Protein 2O6X (pdb70)

Secondary structure (DSSP, 8-state):
-HHHHHHHHHHHT----HHHHHHHHHHHHHHHHHHHHHHHHHHTTSSSEEE---TTTTS-HHHHHHHH------GGGGS-SSEE-----S-EEGGGGT--PPP-B--SS--HHHHHHHHHHHHHHHHHHSS---B-HHHHHHH-GGGT--GGG---HHHHHHHHTTSPBPBTTTS---SS-------GGG--EEEEEEEEE-S--HHHHHHHHHHH--EEEEE---HHHHTEEEEEE--SS--TT---EEEEEEEEEEETTEEEEEEE-SB-TTSTBTTEEEEE-SSSSGGGTTTSEEEEEEEE--

GO terms:
  GO:0005576 extracellular region (C, IDA)
  GO:0004175 endopeptidase activity (F, IDA)
  GO:0004197 cysteine-type endopeptidase activity (F, IDA)
  GO:0006508 proteolysis (P, IDA)

Sequence (306 aa):
NDDLWHQWKRMMYNKEYNGADDQHRRNIWEKNVKHIQEHNLLRHDLGLVTYTLGLNQFTDMTFEEFKAKYLTTEMSRASDILSHGVPYEAVPDKIDWRESGYVTEVKDQGNCGSGWAFSTTGTMEGQYMKNERTSISFSEQQLVDCSRPWGNNGCGGGLMENAYQYLKQFGLETESSYPYTAVEGQCRYNKQLGVAKVTGFYTVHSGSEVELKNLVGAEGPAAVAVDVESDFMMYRSGIYQSQTCSPLRVNHAVLAVGYGTQGGTDYWIVKNSWGLSWGERGYIRMVRNRGNMCGIASLASLPMVARFP

Nearest PDB structures (foldseek):
  2o6x-assembly1_A-2  TM=1.003E+00  e=1.083E-69  Fasciola hepatica
  3qt4-assembly1_A  TM=9.311E-01  e=4.394E-37  Tenebrio molitor
  7pck-assembly1_C-2  TM=9.491E-01  e=4.928E-35  Homo sapiens
  7pck-assembly2_B  TM=9.370E-01  e=7.648E-36  Homo sapiens
  5z5o-assembly1_A  TM=9.083E-01  e=3.844E-35  Homo sapiens

Radius of gyration: 19.11 Å; Cα contacts (8 Å, |Δi|>4): 684; chains: 1; bounding box: 52×46×52 Å

CATH classification: 3.90.70.10

Solvent-accessible surface area: 13769 Å² total; per-residue (Å²): 92,92,116,83,1,78,87,10,32,148,134,43,123,54,150,51,90,79,79,63,39,105,122,58,37,82,38,0,49,156,9,5,126,70,6,102,82,14,44,121,132,64,120,141,64,120,39,63,20,19,3,7,57,1,31,11,1,5,24,50,50,140,48,2,96,88,93,19,11,50,111,13,28,184,97,88,32,150,148,23,161,22,85,89,30,149,148,39,63,112,152,32,26,31,98,154,56,49,46,26,26,112,11,40,73,0,28,105,5,4,0,2,6,0,17,2,0,1,4,0,0,1,0,3,24,17,59,63,45,199,70,96,29,36,0,0,0,1,0,0,1,13,9,0,109,111,82,59,6,70,0,34,37,6,11,51,3,30,34,0,0,61,5,0,86,128,56,0,0,2,24,33,108,42,1,70,56,74,19,102,63,38,157,49,127,55,63,125,154,73,12,35,0,58,3,86,20,6,53,2,3,25,75,24,32,15,94,42,0,50,31,0,0,7,48,35,0,0,0,0,0,0,0,1,3,29,37,28,0,0,7,0,65,37,12,9,2,34,20,186,103,26,31,56,146,86,0,8,4,2,4,5,0,0,0,2,3,72,100,87,73,44,39,32,0,10,0,15,4,5,0,8,66,39,0,3,50,174,0,14,0,41,1,6,12,81,148,73,17,18,2,0,0,0,18,9,0,0,0,0,58,15,35,148,28,123

Foldseek 3Di:
DVVVVVVLCVVLVNDDDPVPPVLLVVQLVVLVVVQVVVVVCVVVVNAFFGFADFNCSSDDQVRVCQFAWDQDDDPVPVDPPFAAFDDFDQWDFCVVVVQADAAAALPRFNQLQLVLLQGLQSNQCCVVPVDHFGWESLLCLAPQVVLPADRSRGDHSSSVLVVQQVAAIAGCVVPNDDSDHDHRPGDRVRGWKGFPGKYAQQPLDLVRVQVCCRPRFKKKFFFFDDDRQVGTAEGADADPPADLSRGIGIWIFGMWHDDPHWTWTWIAGRNALRHYPRRIHTYTGPDRSTRNGRRTIMHTNMDTSD

Structure (mmCIF, N/CA/C/O backbone):
data_2O6X
#
_entry.id   2O6X
#
_cell.length_a   57.271
_cell.length_b   105.961
_cell.length_c   49.180
_cell.angle_alpha   90.000
_cell.angle_beta   90.000
_cell.angle_gamma   90.000
#
_symmetry.space_group_name_H-M   'P 21 21 2'
#
loop_
_entity.id
_entity.type
_entity.pdbx_description
1 polymer 'Secreted cathepsin L 1'
2 water water
#
loop_
_atom_site.group_PDB
_atom_site.id
_atom_site.type_symbol
_atom_site.label_atom_id
_atom_site.label_alt_id
_atom_site.label_comp_id
_atom_site.label_asym_id
_atom_site.label_entity_id
_atom_site.label_seq_id
_atom_site.pdbx_PDB_ins_code
_atom_site.Cartn_x
_atom_site.Cartn_y
_atom_site.Cartn_z
_atom_site.occupancy
_atom_site.B_iso_or_equiv
_atom_site.auth_seq_id
_atom_site.auth_comp_id
_atom_site.auth_asym_id
_atom_site.auth_atom_id
_atom_site.pdbx_PDB_model_num
ATOM 1 N N . ASN A 1 1 ? 22.301 -7.191 1.147 1.00 36.75 8 ASN A N 1
ATOM 2 C CA . ASN A 1 1 ? 21.349 -6.744 2.225 1.00 35.66 8 ASN A CA 1
ATOM 3 C C . ASN A 1 1 ? 19.994 -7.465 2.212 1.00 35.49 8 ASN A C 1
ATOM 4 O O . ASN A 1 1 ? 19.140 -7.163 3.038 1.00 34.65 8 ASN A O 1
ATOM 9 N N . ASP A 1 2 ? 19.784 -8.411 1.285 1.00 35.47 9 ASP A N 1
ATOM 10 C CA . ASP A 1 2 ? 18.504 -9.125 1.184 1.00 35.10 9 ASP A CA 1
ATOM 11 C C . ASP A 1 2 ? 18.162 -9.815 2.468 1.00 34.10 9 ASP A C 1
ATOM 12 O O . ASP A 1 2 ? 17.039 -9.715 2.952 1.00 33.91 9 ASP A O 1
ATOM 17 N N . ASP A 1 3 ? 19.144 -10.532 3.002 1.00 33.08 10 ASP A N 1
ATOM 18 C CA . ASP A 1 3 ? 18.937 -11.288 4.212 1.00 30.91 10 ASP A CA 1
ATOM 19 C C . ASP A 1 3 ? 18.434 -10.365 5.332 1.00 29.25 10 ASP A C 1
ATOM 20 O O . ASP A 1 3 ? 17.435 -10.652 6.012 1.00 29.84 10 ASP A O 1
ATOM 25 N N . LEU A 1 4 ? 19.157 -9.284 5.466 1.00 26.59 11 LEU A N 1
ATOM 26 C CA . LEU A 1 4 ? 19.017 -8.336 6.539 1.00 23.48 11 LEU A CA 1
ATOM 27 C C . LEU A 1 4 ? 17.692 -7.600 6.388 1.00 21.46 11 LEU A C 1
ATOM 28 O O . LEU A 1 4 ? 17.064 -7.301 7.388 1.00 18.35 11 LEU A O 1
ATOM 33 N N . TRP A 1 5 ? 17.294 -7.259 5.152 1.00 18.12 12 TRP A N 1
ATOM 34 C CA . TRP A 1 5 ? 15.975 -6.623 4.985 1.00 18.78 12 TRP A CA 1
ATOM 35 C C . TRP A 1 5 ? 14.828 -7.480 5.529 1.00 18.33 12 TRP A C 1
ATOM 36 O O . TRP A 1 5 ? 13.963 -7.002 6.279 1.00 16.25 12 TRP A O 1
ATOM 47 N N . HIS A 1 6 ? 14.849 -8.783 5.157 1.00 20.04 13 HIS A N 1
ATOM 48 C CA . HIS A 1 6 ? 13.792 -9.674 5.631 1.00 21.16 13 HIS A CA 1
ATOM 49 C C . HIS A 1 6 ? 13.838 -9.825 7.146 1.00 19.29 13 HIS A C 1
ATOM 50 O O . HIS A 1 6 ? 12.804 -9.813 7.776 1.00 19.58 13 HIS A O 1
ATOM 57 N N . GLN A 1 7 ? 15.027 -9.889 7.712 1.00 18.36 14 GLN A N 1
ATOM 58 C CA . GLN A 1 7 ? 15.161 -9.994 9.184 1.00 17.68 14 GLN A CA 1
ATOM 59 C C . GLN A 1 7 ? 14.664 -8.739 9.894 1.00 15.64 14 GLN A C 1
ATOM 60 O O . GLN A 1 7 ? 14.007 -8.816 10.946 1.00 16.47 14 GLN A O 1
ATOM 66 N N . TRP A 1 8 ? 15.019 -7.588 9.345 1.00 13.93 15 TRP A N 1
ATOM 67 C CA . TRP A 1 8 ? 14.547 -6.323 9.883 1.00 12.65 15 TRP A CA 1
ATOM 68 C C . TRP A 1 8 ? 13.012 -6.246 9.845 1.00 12.00 15 TRP A C 1
ATOM 69 O O . TRP A 1 8 ? 12.365 -5.911 10.832 1.00 12.87 15 TRP A O 1
ATOM 80 N N . LYS A 1 9 ? 12.407 -6.655 8.714 1.00 13.77 16 LYS A N 1
ATOM 81 C CA . LYS A 1 9 ? 10.978 -6.643 8.645 1.00 15.47 16 LYS A CA 1
ATOM 82 C C . LYS A 1 9 ? 10.317 -7.585 9.693 1.00 15.50 16 LYS A C 1
ATOM 83 O O . LYS A 1 9 ? 9.349 -7.184 10.336 1.00 17.33 16 LYS A O 1
ATOM 89 N N . ARG A 1 10 ? 10.920 -8.743 9.918 1.00 17.40 17 ARG A N 1
ATOM 90 C CA . ARG A 1 10 ? 10.427 -9.708 10.944 1.00 20.26 17 ARG A CA 1
ATOM 91 C C . ARG A 1 10 ? 10.544 -9.093 12.329 1.00 19.16 17 ARG A C 1
ATOM 92 O O . ARG A 1 10 ? 9.624 -9.123 13.148 1.00 19.94 17 ARG A O 1
ATOM 100 N N . MET A 1 11 ? 11.679 -8.454 12.578 1.00 17.48 18 MET A N 1
ATOM 101 C CA A MET A 1 11 ? 11.956 -7.891 13.891 0.50 16.91 18 MET A CA 1
ATOM 102 C CA B MET A 1 11 ? 11.889 -7.861 13.895 0.50 18.40 18 MET A CA 1
ATOM 103 C C . MET A 1 11 ? 10.896 -6.833 14.258 1.00 16.56 18 MET A C 1
ATOM 104 O O . MET A 1 11 ? 10.525 -6.661 15.463 1.00 17.74 18 MET A O 1
ATOM 113 N N . TYR A 1 12 ? 10.432 -6.068 13.265 1.00 16.30 19 TYR A N 1
ATOM 114 C CA . TYR A 1 12 ? 9.569 -4.968 13.563 1.00 16.87 19 TYR A CA 1
ATOM 115 C C . TYR A 1 12 ? 8.148 -5.204 13.024 1.00 18.78 19 TYR A C 1
ATOM 116 O O . TYR A 1 12 ? 7.361 -4.314 13.020 1.00 19.80 19 TYR A O 1
ATOM 125 N N . ASN A 1 13 ? 7.871 -6.444 12.626 1.00 22.21 20 ASN A N 1
ATOM 126 C CA . ASN A 1 13 ? 6.567 -6.885 12.088 1.00 23.13 20 ASN A CA 1
ATOM 127 C C . ASN A 1 13 ? 6.052 -5.982 10.985 1.00 23.70 20 ASN A C 1
ATOM 128 O O . ASN A 1 13 ? 4.923 -5.480 11.023 1.00 24.34 20 ASN A O 1
ATOM 133 N N . LYS A 1 14 ? 6.917 -5.767 10.004 1.00 23.51 21 LYS A N 1
ATOM 134 C CA . LYS A 1 14 ? 6.620 -4.858 8.917 1.00 23.38 21 LYS A CA 1
ATOM 135 C C . LYS A 1 14 ? 6.151 -5.719 7.788 1.00 24.81 21 LYS A C 1
ATOM 136 O O . LYS A 1 14 ? 6.767 -6.760 7.486 1.00 25.88 21 LYS A O 1
ATOM 142 N N . GLU A 1 15 ? 5.041 -5.313 7.201 1.00 25.86 22 GLU A N 1
ATOM 143 C CA . GLU A 1 15 ? 4.467 -6.076 6.107 1.00 29.33 22 GLU A CA 1
ATOM 144 C C . GLU A 1 15 ? 4.043 -5.068 5.049 1.00 27.87 22 GLU A C 1
ATOM 145 O O . GLU A 1 15 ? 3.361 -4.119 5.360 1.00 28.47 22 GLU A O 1
ATOM 151 N N . TYR A 1 16 ? 4.464 -5.259 3.810 1.00 27.51 23 TYR A N 1
ATOM 152 C CA . TYR A 1 16 ? 4.073 -4.302 2.770 1.00 27.98 23 TYR A CA 1
ATOM 153 C C . TYR A 1 16 ? 3.457 -4.993 1.597 1.00 31.08 23 TYR A C 1
ATOM 154 O O . TYR A 1 16 ? 3.913 -6.072 1.213 1.00 30.79 23 TYR A O 1
ATOM 163 N N . ASN A 1 17 ? 2.532 -4.270 0.965 1.00 34.93 24 ASN A N 1
ATOM 164 C CA . ASN A 1 17 ? 1.968 -4.680 -0.315 1.00 37.99 24 ASN A CA 1
ATOM 165 C C . ASN A 1 17 ? 3.005 -4.570 -1.446 1.00 38.20 24 ASN A C 1
ATOM 166 O O . ASN A 1 17 ? 4.174 -4.113 -1.257 1.00 38.02 24 ASN A O 1
ATOM 171 N N . GLY A 1 18 ? 2.597 -5.019 -2.621 1.00 37.75 25 GLY A N 1
ATOM 172 C CA . GLY A 1 18 ? 3.509 -5.053 -3.767 1.00 37.04 25 GLY A CA 1
ATOM 173 C C . GLY A 1 18 ? 3.839 -3.651 -4.198 1.00 36.46 25 GLY A C 1
ATOM 174 O O . GLY A 1 18 ? 4.969 -3.375 -4.657 1.00 37.82 25 GLY A O 1
ATOM 175 N N . ALA A 1 19 ? 2.862 -2.755 -4.018 1.00 35.32 26 ALA A N 1
ATOM 176 C CA . ALA A 1 19 ? 3.018 -1.354 -4.426 1.00 33.37 26 ALA A CA 1
ATOM 177 C C . ALA A 1 19 ? 4.046 -0.611 -3.561 1.00 32.38 26 ALA A C 1
ATOM 178 O O . ALA A 1 19 ? 4.606 0.411 -4.000 1.00 31.39 26 ALA A O 1
ATOM 180 N N . ASP A 1 20 ? 4.268 -1.104 -2.338 1.00 29.95 27 ASP A N 1
ATOM 181 C CA . ASP A 1 20 ? 5.112 -0.415 -1.374 1.00 28.59 27 ASP A CA 1
ATOM 182 C C . ASP A 1 20 ? 6.473 -1.068 -1.087 1.00 25.72 27 ASP A C 1
ATOM 183 O O . ASP A 1 20 ? 7.355 -0.321 -0.728 1.00 22.60 27 ASP A O 1
ATOM 188 N N . ASP A 1 21 ? 6.649 -2.397 -1.239 1.00 24.25 28 ASP A N 1
ATOM 189 C CA . ASP A 1 21 ? 7.819 -3.087 -0.662 1.00 23.75 28 ASP A CA 1
ATOM 190 C C . ASP A 1 21 ? 9.098 -2.550 -1.269 1.00 21.81 28 ASP A C 1
ATOM 191 O O . ASP A 1 21 ? 10.055 -2.249 -0.551 1.00 20.49 28 ASP A O 1
ATOM 196 N N . GLN A 1 22 ? 9.132 -2.401 -2.587 1.00 20.55 29 GLN A N 1
ATOM 197 C CA . GLN A 1 22 ? 10.342 -1.865 -3.170 1.00 19.34 29 GLN A CA 1
ATOM 198 C C . GLN A 1 22 ? 10.700 -0.435 -2.778 1.00 17.90 29 GLN A C 1
ATOM 199 O O . GLN A 1 22 ? 11.878 -0.112 -2.569 1.00 16.32 29 GLN A O 1
ATOM 205 N N . HIS A 1 23 ? 9.701 0.429 -2.637 1.00 15.82 30 HIS A N 1
ATOM 206 C CA . HIS A 1 23 ? 10.008 1.786 -2.219 1.00 15.84 30 HIS A CA 1
ATOM 207 C C . HIS A 1 23 ? 10.489 1.859 -0.784 1.00 13.96 30 HIS A C 1
ATOM 208 O O . HIS A 1 23 ? 11.329 2.648 -0.449 1.00 15.14 30 HIS A O 1
ATOM 215 N N . ARG A 1 24 ? 9.906 1.010 0.060 1.00 13.62 31 ARG A N 1
ATOM 216 C CA . ARG A 1 24 ? 10.354 0.946 1.424 1.00 12.10 31 ARG A CA 1
ATOM 217 C C . ARG A 1 24 ? 11.740 0.355 1.516 1.00 11.95 31 ARG A C 1
ATOM 218 O O . ARG A 1 24 ? 12.574 0.862 2.279 1.00 12.47 31 ARG A O 1
ATOM 226 N N . ARG A 1 25 ? 12.022 -0.671 0.697 1.00 12.45 32 ARG A N 1
ATOM 227 C CA . ARG A 1 25 ? 13.380 -1.201 0.691 1.00 12.67 32 ARG A CA 1
ATOM 228 C C . ARG A 1 25 ? 14.362 -0.120 0.282 1.00 12.80 32 ARG A C 1
ATOM 229 O O . ARG A 1 25 ? 15.452 -0.040 0.800 1.00 12.89 32 ARG A O 1
ATOM 237 N N . ASN A 1 26 ? 13.977 0.688 -0.714 1.00 12.77 33 ASN A N 1
ATOM 238 C CA . ASN A 1 26 ? 14.905 1.719 -1.148 1.00 13.23 33 ASN A CA 1
ATOM 239 C C . ASN A 1 26 ? 15.214 2.748 -0.087 1.00 12.70 33 ASN A C 1
ATOM 240 O O . ASN A 1 26 ? 16.331 3.176 0.030 1.00 13.66 33 ASN A O 1
ATOM 245 N N . ILE A 1 27 ? 14.198 3.185 0.643 1.00 12.26 34 ILE A N 1
ATOM 246 C CA . ILE A 1 27 ? 14.402 4.088 1.771 1.00 12.43 34 ILE A CA 1
ATOM 247 C C . ILE A 1 27 ? 15.290 3.455 2.841 1.00 11.53 34 ILE A C 1
ATOM 248 O O . ILE A 1 27 ? 16.211 4.073 3.320 1.00 13.09 34 ILE A O 1
ATOM 253 N N . TRP A 1 28 ? 14.993 2.193 3.169 1.00 10.98 35 TRP A N 1
ATOM 254 C CA . TRP A 1 28 ? 15.740 1.484 4.151 1.00 10.95 35 TRP A CA 1
ATOM 255 C C . TRP A 1 28 ? 17.213 1.402 3.730 1.00 11.33 35 TRP A C 1
ATOM 256 O O . TRP A 1 28 ? 18.108 1.605 4.547 1.00 11.54 35 TRP A O 1
ATOM 267 N N . GLU A 1 29 ? 17.459 1.066 2.452 1.00 12.32 36 GLU A N 1
ATOM 268 C CA . GLU A 1 29 ? 18.840 0.975 2.004 1.00 13.27 36 GLU A CA 1
ATOM 269 C C . GLU A 1 29 ? 19.600 2.289 2.123 1.00 12.82 36 GLU A C 1
ATOM 270 O O . GLU A 1 29 ? 20.788 2.322 2.520 1.00 15.18 36 GLU A O 1
ATOM 276 N N . LYS A 1 30 ? 18.927 3.386 1.766 1.00 14.61 37 LYS A N 1
ATOM 277 C CA . LYS A 1 30 ? 19.568 4.699 1.822 1.00 15.32 37 LYS A CA 1
ATOM 278 C C . LYS A 1 30 ? 19.907 4.990 3.273 1.00 14.00 37 LYS A C 1
ATOM 279 O O . LYS A 1 30 ? 20.970 5.495 3.596 1.00 13.35 37 LYS A O 1
ATOM 285 N N . ASN A 1 31 ? 18.949 4.720 4.167 1.00 13.08 38 ASN A N 1
ATOM 286 C CA . ASN A 1 31 ? 19.208 4.956 5.583 1.00 11.87 38 ASN A CA 1
ATOM 287 C C . ASN A 1 31 ? 20.320 4.081 6.149 1.00 11.83 38 ASN A C 1
ATOM 288 O O . ASN A 1 31 ? 21.154 4.543 6.938 1.00 11.65 38 ASN A O 1
ATOM 293 N N . VAL A 1 32 ? 20.317 2.806 5.781 1.00 11.94 39 VAL A N 1
ATOM 294 C CA . VAL A 1 32 ? 21.373 1.903 6.177 1.00 13.53 39 VAL A CA 1
ATOM 295 C C . VAL A 1 32 ? 22.760 2.379 5.704 1.00 14.07 39 VAL A C 1
ATOM 296 O O . VAL A 1 32 ? 23.717 2.305 6.461 1.00 14.04 39 VAL A O 1
ATOM 300 N N . LYS A 1 33 ? 22.854 2.889 4.481 1.00 14.83 40 LYS A N 1
ATOM 301 C CA . LYS A 1 33 ? 24.134 3.422 3.976 1.00 15.46 40 LYS A CA 1
ATOM 302 C C . LYS A 1 33 ? 24.625 4.545 4.839 1.00 14.81 40 LYS A C 1
ATOM 303 O O . LYS A 1 33 ? 25.798 4.635 5.196 1.00 16.37 40 LYS A O 1
ATOM 309 N N . HIS A 1 34 ? 23.703 5.391 5.274 1.00 13.93 41 HIS A N 1
ATOM 310 C CA . HIS A 1 34 ? 24.068 6.527 6.126 1.00 12.79 41 HIS A CA 1
ATOM 311 C C . HIS A 1 34 ? 24.522 6.045 7.497 1.00 12.79 41 HIS A C 1
ATOM 312 O O . HIS A 1 34 ? 25.509 6.550 8.060 1.00 14.44 41 HIS A O 1
ATOM 319 N N . ILE A 1 35 ? 23.761 5.102 8.076 1.00 12.43 42 ILE A N 1
ATOM 320 C CA . ILE A 1 35 ? 24.135 4.552 9.381 1.00 12.38 42 ILE A CA 1
ATOM 321 C C . ILE A 1 35 ? 25.575 3.968 9.287 1.00 13.13 42 ILE A C 1
ATOM 322 O O . ILE A 1 35 ? 26.393 4.185 10.191 1.00 13.39 42 ILE A O 1
ATOM 327 N N . GLN A 1 36 ? 25.853 3.217 8.220 1.00 13.24 43 GLN A N 1
ATOM 328 C CA . GLN A 1 36 ? 27.160 2.509 8.123 1.00 15.55 43 GLN A CA 1
ATOM 329 C C . GLN A 1 36 ? 28.276 3.543 7.983 1.00 16.40 43 GLN A C 1
ATOM 330 O O . GLN A 1 36 ? 29.341 3.423 8.606 1.00 18.79 43 GLN A O 1
ATOM 336 N N . GLU A 1 37 ? 28.055 4.567 7.158 1.00 16.16 44 GLU A N 1
ATOM 337 C CA . GLU A 1 37 ? 29.052 5.634 6.983 1.00 17.62 44 GLU A CA 1
ATOM 338 C C . GLU A 1 37 ? 29.296 6.370 8.291 1.00 17.12 44 GLU A C 1
ATOM 339 O O . GLU A 1 37 ? 30.439 6.564 8.732 1.00 17.47 44 GLU A O 1
ATOM 345 N N . HIS A 1 38 ? 28.199 6.753 8.962 1.00 14.78 45 HIS A N 1
ATOM 346 C CA . HIS A 1 38 ? 28.329 7.496 10.190 1.00 14.29 45 HIS A CA 1
ATOM 347 C C . HIS A 1 38 ? 29.090 6.721 11.248 1.00 14.00 45 HIS A C 1
ATOM 348 O O . HIS A 1 38 ? 29.952 7.263 11.976 1.00 14.45 45 HIS A O 1
ATOM 355 N N . ASN A 1 39 ? 28.788 5.435 11.356 1.00 13.05 46 ASN A N 1
ATOM 356 C CA . ASN A 1 39 ? 29.340 4.685 12.438 1.00 14.28 4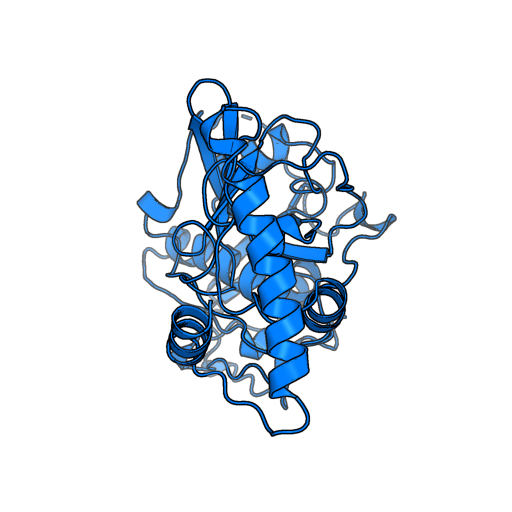6 ASN A CA 1
ATOM 357 C C . ASN A 1 39 ? 30.849 4.419 12.299 1.00 14.63 46 ASN A C 1
ATOM 358 O O . ASN A 1 39 ? 31.549 4.258 13.313 1.00 15.57 46 ASN A O 1
ATOM 363 N N . LEU A 1 40 ? 31.309 4.385 11.072 1.00 16.17 47 LEU A N 1
ATOM 364 C CA A LEU A 1 40 ? 32.765 4.268 10.905 0.50 16.26 47 LEU A CA 1
ATOM 365 C CA B LEU A 1 40 ? 32.734 4.355 10.710 0.50 16.62 47 LEU A CA 1
ATOM 366 C C . LEU A 1 40 ? 33.444 5.532 11.379 1.00 16.30 47 LEU A C 1
ATOM 367 O O . LEU A 1 40 ? 34.553 5.442 11.982 1.00 17.71 47 LEU A O 1
ATOM 376 N N . ARG A 1 41 ? 32.820 6.688 11.196 1.00 17.49 48 ARG A N 1
ATOM 377 C CA . ARG A 1 41 ? 33.409 7.932 11.742 1.00 19.46 48 ARG A CA 1
ATOM 378 C C . ARG A 1 41 ? 33.477 7.903 13.248 1.00 18.75 48 ARG A C 1
ATOM 379 O O . ARG A 1 41 ? 34.403 8.397 13.891 1.00 18.48 48 ARG A O 1
ATOM 387 N N . HIS A 1 42 ? 32.454 7.362 13.885 1.00 18.00 49 HIS A N 1
ATOM 388 C CA . HIS A 1 42 ? 32.525 7.175 15.329 1.00 18.54 49 HIS A CA 1
ATOM 389 C C . HIS A 1 42 ? 33.717 6.302 15.783 1.00 19.77 49 HIS A C 1
ATOM 390 O O . HIS A 1 42 ? 34.328 6.553 16.827 1.00 19.71 49 HIS A O 1
ATOM 397 N N . ASP A 1 43 ? 34.064 5.274 15.003 1.00 20.71 50 ASP A N 1
ATOM 398 C CA . ASP A 1 43 ? 35.125 4.378 15.390 1.00 22.48 50 ASP A CA 1
ATOM 399 C C . ASP A 1 43 ? 36.475 5.097 15.393 1.00 23.83 50 ASP A C 1
ATOM 400 O O . ASP A 1 43 ? 37.442 4.666 16.056 1.00 26.63 50 ASP A O 1
ATOM 405 N N . LEU A 1 44 ? 36.556 6.132 14.586 1.00 23.27 51 LEU A N 1
ATOM 406 C CA . LEU A 1 44 ? 37.758 7.009 14.474 1.00 24.85 51 LEU A CA 1
ATOM 407 C C . LEU A 1 44 ? 37.719 8.216 15.406 1.00 24.87 51 LEU A C 1
ATOM 408 O O . LEU A 1 44 ? 38.628 9.053 15.457 1.00 26.49 51 LEU A O 1
ATOM 413 N N . GLY A 1 45 ? 36.650 8.331 16.174 1.00 23.60 52 GLY A N 1
ATOM 414 C CA . GLY A 1 45 ? 36.559 9.394 17.134 1.00 23.27 52 GLY A CA 1
ATOM 415 C C . GLY A 1 45 ? 36.160 10.719 16.526 1.00 21.87 52 GLY A C 1
ATOM 416 O O . GLY A 1 45 ? 36.384 11.752 17.177 1.00 25.74 52 GLY A O 1
ATOM 417 N N . LEU A 1 46 ? 35.526 10.737 15.362 1.00 20.32 53 LEU A N 1
ATOM 418 C CA . LEU A 1 46 ? 35.139 11.964 14.668 1.00 20.37 53 LEU A CA 1
ATOM 419 C C . LEU A 1 46 ? 33.742 12.494 15.032 1.00 20.58 53 LEU A C 1
ATOM 420 O O . LEU A 1 46 ? 33.376 13.622 14.671 1.00 20.59 53 LEU A O 1
ATOM 425 N N . VAL A 1 47 ? 32.968 11.654 15.715 1.00 18.77 54 VAL A N 1
ATOM 426 C CA . VAL A 1 47 ? 31.586 11.987 16.159 1.00 17.74 54 VAL A CA 1
ATOM 427 C C . VAL A 1 47 ? 31.404 11.241 17.448 1.00 15.88 54 VAL A C 1
ATOM 428 O O . VAL A 1 47 ? 32.105 10.246 17.663 1.00 16.91 54 VAL A O 1
ATOM 432 N N . THR A 1 48 ? 30.510 11.721 18.342 1.00 14.31 55 THR A N 1
ATOM 433 C CA . THR A 1 48 ? 30.442 11.182 19.672 1.00 14.10 55 THR A CA 1
ATOM 434 C C . THR A 1 48 ? 29.227 10.273 19.891 1.00 12.73 55 THR A C 1
ATOM 435 O O . THR A 1 48 ? 29.024 9.823 21.018 1.00 13.49 55 THR A O 1
ATOM 439 N N . TYR A 1 49 ? 28.454 9.984 18.835 1.00 12.44 56 TYR A N 1
ATOM 440 C CA . TYR A 1 49 ? 27.330 9.068 18.952 1.00 10.61 56 TYR A CA 1
ATOM 441 C C . TYR A 1 49 ? 27.286 8.165 17.747 1.00 11.23 56 TYR A C 1
ATOM 442 O O . TYR A 1 49 ? 27.866 8.473 16.678 1.00 10.85 56 TYR A O 1
ATOM 451 N N . THR A 1 50 ? 26.589 7.051 17.909 1.00 9.70 57 THR A N 1
ATOM 452 C CA . THR A 1 50 ? 26.307 6.157 16.787 1.00 9.85 57 THR A CA 1
ATOM 453 C C . THR A 1 50 ? 24.842 6.137 16.403 1.00 9.12 57 THR A C 1
ATOM 454 O O . THR A 1 50 ? 23.983 6.565 17.178 1.00 9.91 57 THR A O 1
ATOM 458 N N . LEU A 1 51 ? 24.574 5.618 15.222 1.00 10.32 58 LEU A N 1
ATOM 459 C CA . LEU A 1 51 ? 23.252 5.415 14.666 1.00 9.57 58 LEU A CA 1
ATOM 460 C C . LEU A 1 51 ? 22.956 3.923 14.622 1.00 9.89 58 LEU A C 1
ATOM 461 O O . LEU A 1 51 ? 23.885 3.088 14.656 1.00 11.28 58 LEU A O 1
ATOM 466 N N . GLY A 1 52 ? 21.691 3.574 14.463 1.00 9.13 59 GLY A N 1
ATOM 467 C CA . GLY A 1 52 ? 21.352 2.147 14.363 1.00 10.38 59 GLY A CA 1
ATOM 468 C C . GLY A 1 52 ? 20.011 1.935 13.687 1.00 10.08 59 GLY A C 1
ATOM 469 O O . GLY A 1 52 ? 19.206 2.862 13.479 1.00 10.48 59 GLY A O 1
ATOM 470 N N . LEU A 1 53 ? 19.770 0.684 13.324 1.00 11.68 60 LEU A N 1
ATOM 471 C CA . LEU A 1 53 ? 18.480 0.261 12.828 1.00 11.20 60 LEU A CA 1
ATOM 472 C C . LEU A 1 53 ? 17.472 0.246 13.970 1.00 9.22 60 LEU A C 1
ATOM 473 O O . LEU A 1 53 ? 17.777 -0.094 15.115 1.00 12.32 60 LEU A O 1
ATOM 481 N N . ASN A 1 54 ? 16.248 0.575 13.613 1.00 10.16 61 ASN A N 1
ATOM 482 C CA . ASN A 1 54 ? 15.139 0.604 14.561 1.00 10.11 61 ASN A CA 1
ATOM 483 C C . ASN A 1 54 ? 13.857 0.561 13.789 1.00 9.82 61 ASN A C 1
ATOM 484 O O . ASN A 1 54 ? 13.868 0.256 12.594 1.00 9.77 61 ASN A O 1
ATOM 489 N N . GLN A 1 55 ? 12.705 0.752 14.422 1.00 10.01 62 GLN A N 1
ATOM 490 C CA . GLN A 1 55 ? 11.450 0.641 13.756 1.00 10.79 62 GLN A CA 1
ATOM 491 C C . GLN A 1 55 ? 11.176 1.731 12.725 1.00 10.72 62 GLN A C 1
ATOM 492 O O . GLN A 1 55 ? 10.162 1.657 12.000 1.00 13.06 62 GLN A O 1
ATOM 498 N N . PHE A 1 56 ? 12.052 2.733 12.616 1.00 10.21 63 PHE A N 1
ATOM 499 C CA . PHE A 1 56 ? 11.863 3.860 11.736 1.00 10.05 63 PHE A CA 1
ATOM 500 C C . PHE A 1 56 ? 12.739 3.761 10.475 1.00 10.65 63 PHE A C 1
ATOM 501 O O . PHE A 1 56 ? 12.720 4.650 9.659 1.00 11.02 63 PHE A O 1
ATOM 509 N N . THR A 1 57 ? 13.533 2.714 10.340 1.00 9.68 64 THR A N 1
ATOM 510 C CA . THR A 1 57 ? 14.586 2.706 9.298 1.00 9.56 64 THR A CA 1
ATOM 511 C C . THR A 1 57 ? 14.037 2.712 7.860 1.00 9.62 64 THR A C 1
ATOM 512 O O . THR A 1 57 ? 14.739 3.132 6.946 1.00 10.86 64 THR A O 1
ATOM 516 N N . ASP A 1 58 ? 12.804 2.299 7.691 1.00 10.56 65 ASP A N 1
ATOM 517 C CA . ASP A 1 58 ? 12.139 2.338 6.367 1.00 10.69 65 ASP A CA 1
ATOM 518 C C . ASP A 1 58 ? 11.340 3.599 6.110 1.00 11.90 65 ASP A C 1
ATOM 519 O O . ASP A 1 58 ? 10.633 3.668 5.127 1.00 12.24 65 ASP A O 1
ATOM 524 N N . MET A 1 59 ? 11.549 4.609 6.960 1.00 11.33 66 MET A N 1
ATOM 525 C CA . MET A 1 59 ? 10.905 5.923 6.824 1.00 11.05 66 MET A CA 1
ATOM 526 C C . MET A 1 59 ? 11.874 6.974 6.378 1.00 11.54 66 MET A C 1
ATOM 527 O O . MET A 1 59 ? 13.056 6.975 6.745 1.00 11.80 66 MET A O 1
ATOM 532 N N . THR A 1 60 ? 11.367 7.933 5.604 1.00 11.64 67 THR A N 1
ATOM 533 C CA . THR A 1 60 ? 12.156 9.135 5.375 1.00 11.41 67 THR A CA 1
ATOM 534 C C . THR A 1 60 ? 11.997 10.048 6.567 1.00 10.74 67 THR A C 1
ATOM 535 O O . THR A 1 60 ? 10.987 9.948 7.276 1.00 11.68 67 THR A O 1
ATOM 539 N N . PHE A 1 61 ? 12.973 10.921 6.781 1.00 12.79 68 PHE A N 1
ATOM 540 C CA . PHE A 1 61 ? 1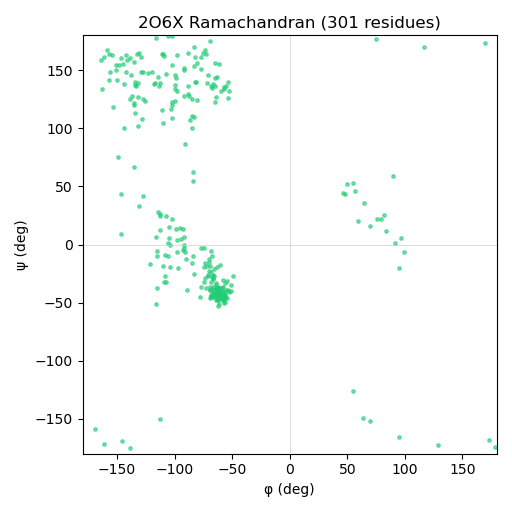2.829 11.862 7.865 1.00 13.09 68 PHE A CA 1
ATOM 541 C C . PHE A 1 61 ? 11.610 12.781 7.642 1.00 12.11 68 PHE A C 1
ATOM 542 O O . PHE A 1 61 ? 10.864 13.097 8.559 1.00 11.52 68 PHE A O 1
ATOM 550 N N . GLU A 1 62 ? 11.344 13.165 6.392 1.00 13.69 69 GLU A N 1
ATOM 551 C CA . GLU A 1 62 ? 10.196 14.017 6.148 1.00 15.38 69 GLU A CA 1
ATOM 552 C C . GLU A 1 62 ? 8.905 13.340 6.528 1.00 14.01 69 GLU A C 1
ATOM 553 O O . GLU A 1 62 ? 8.040 13.974 7.140 1.00 14.28 69 GLU A O 1
ATOM 559 N N . GLU A 1 63 ? 8.800 12.016 6.282 1.00 11.72 70 GLU A N 1
ATOM 560 C CA . GLU A 1 63 ? 7.638 11.235 6.702 1.00 12.64 70 GLU A CA 1
ATOM 561 C C . GLU A 1 63 ? 7.520 11.204 8.234 1.00 11.50 70 GLU A C 1
ATOM 562 O O . GLU A 1 63 ? 6.442 11.351 8.800 1.00 12.76 70 GLU A O 1
ATOM 568 N N . PHE A 1 64 ? 8.655 10.922 8.857 1.00 10.65 71 PHE A N 1
ATOM 569 C CA . PHE A 1 64 ? 8.698 10.860 10.314 1.00 10.28 71 PHE A CA 1
ATOM 570 C C . PHE A 1 64 ? 8.235 12.182 10.932 1.00 9.72 71 PHE A C 1
ATOM 571 O O . PHE A 1 64 ? 7.492 12.211 11.939 1.00 9.76 71 PHE A O 1
ATOM 579 N N . LYS A 1 65 ? 8.821 13.253 10.434 1.00 10.77 72 LYS A N 1
ATOM 580 C CA . LYS A 1 65 ? 8.492 14.586 10.903 1.00 12.65 72 LYS A CA 1
ATOM 581 C C . LYS A 1 65 ? 7.005 14.872 10.763 1.00 11.51 72 LYS A C 1
ATOM 582 O O . LYS A 1 65 ? 6.369 15.385 11.672 1.00 12.22 72 LYS A O 1
ATOM 588 N N . ALA A 1 66 ? 6.417 14.496 9.631 1.00 12.58 73 ALA A N 1
ATOM 589 C CA . ALA A 1 66 ? 4.978 14.759 9.446 1.00 13.87 73 ALA A CA 1
ATOM 590 C C . ALA A 1 66 ? 4.118 14.008 10.443 1.00 15.11 73 ALA A C 1
ATOM 591 O O . ALA A 1 66 ? 3.067 14.483 10.903 1.00 17.02 73 ALA A O 1
ATOM 593 N N . LYS A 1 67 ? 4.556 12.811 10.796 1.00 14.63 74 LYS A N 1
ATOM 594 C CA . LYS A 1 67 ? 3.826 11.999 11.731 1.00 15.75 74 LYS A CA 1
ATOM 595 C C . LYS A 1 67 ? 3.976 12.360 13.188 1.00 13.99 74 LYS A C 1
ATOM 596 O O . LYS A 1 67 ? 2.997 12.347 13.947 1.00 15.42 74 LYS A O 1
ATOM 602 N N . TYR A 1 68 ? 5.221 12.611 13.611 1.00 11.67 75 TYR A N 1
ATOM 603 C CA . TYR A 1 68 ? 5.538 12.746 15.025 1.00 11.68 75 TYR A CA 1
ATOM 604 C C . TYR A 1 68 ? 5.898 14.087 15.522 1.00 10.41 75 TYR A C 1
ATOM 605 O O . TYR A 1 68 ? 5.837 14.260 16.756 1.00 10.51 75 TYR A O 1
ATOM 614 N N . LEU A 1 69 ? 6.290 15.021 14.651 1.00 9.70 76 LEU A N 1
ATOM 615 C CA . LEU A 1 69 ? 6.933 16.247 15.103 1.00 10.78 76 LEU A CA 1
ATOM 616 C C . LEU A 1 69 ? 6.047 17.449 14.790 1.00 12.58 76 LEU A C 1
ATOM 617 O O . LEU A 1 69 ? 5.364 17.471 13.788 1.00 13.44 76 LEU A O 1
ATOM 622 N N . THR A 1 70 ? 6.057 18.420 15.681 1.00 12.90 77 THR A N 1
ATOM 623 C CA A THR A 1 70 ? 5.315 19.661 15.457 0.50 13.67 77 THR A CA 1
ATOM 624 C CA B THR A 1 70 ? 5.360 19.665 15.415 0.50 13.51 77 THR A CA 1
ATOM 625 C C . THR A 1 70 ? 6.008 20.777 16.226 1.00 14.48 77 THR A C 1
ATOM 626 O O . THR A 1 70 ? 6.473 20.563 17.333 1.00 14.92 77 THR A O 1
ATOM 633 N N . GLU A 1 71 ? 6.031 21.975 15.676 1.00 15.56 78 GLU A N 1
ATOM 634 C CA . GLU A 1 71 ? 6.672 23.087 16.364 1.00 17.58 78 GLU A CA 1
ATOM 635 C C . GLU A 1 71 ? 5.934 23.421 17.667 1.00 16.85 78 GLU A C 1
ATOM 636 O O . GLU A 1 71 ? 4.751 23.724 17.680 1.00 18.37 78 GLU A O 1
ATOM 642 N N . MET A 1 72 ? 6.651 23.365 18.755 1.00 13.77 79 MET A N 1
ATOM 643 C CA . MET A 1 72 ? 6.058 23.539 20.066 1.00 16.07 79 MET A CA 1
ATOM 644 C C . MET A 1 72 ? 6.301 24.874 20.733 1.00 17.71 79 MET A C 1
ATOM 645 O O . MET A 1 72 ? 5.522 25.260 21.612 1.00 17.93 79 MET A O 1
ATOM 650 N N . SER A 1 73 ? 7.305 25.597 20.290 1.00 18.74 80 SER A N 1
ATOM 651 C CA . SER A 1 73 ? 7.682 26.810 21.058 1.00 22.29 80 SER A CA 1
ATOM 652 C C . SER A 1 73 ? 7.162 28.036 20.369 1.00 24.38 80 SER A C 1
ATOM 653 O O . SER A 1 73 ? 6.863 28.012 19.169 1.00 25.74 80 SER A O 1
ATOM 656 N N . ARG A 1 74 ? 6.948 29.083 21.141 1.00 27.09 81 ARG A N 1
ATOM 657 C CA . ARG A 1 74 ? 6.514 30.358 20.569 1.00 31.01 81 ARG A CA 1
ATOM 658 C C . ARG A 1 74 ? 7.218 31.430 21.363 1.00 31.10 81 ARG A C 1
ATOM 659 O O . ARG A 1 74 ? 7.705 31.175 22.462 1.00 30.31 81 ARG A O 1
ATOM 667 N N . ALA A 1 75 ? 7.260 32.652 20.828 1.00 31.73 82 ALA A N 1
ATOM 668 C CA . ALA A 1 75 ? 8.021 33.719 21.489 1.00 32.33 82 ALA A CA 1
ATOM 669 C C . ALA A 1 75 ? 7.375 34.074 22.815 1.00 32.56 82 ALA A C 1
ATOM 670 O O . ALA A 1 75 ? 8.055 34.478 23.760 1.00 34.08 82 ALA A O 1
ATOM 672 N N . SER A 1 76 ? 6.064 33.873 22.866 1.00 32.46 83 SER A N 1
ATOM 673 C CA . SER A 1 76 ? 5.240 33.999 24.076 1.00 32.73 83 SER A CA 1
ATOM 674 C C . SER A 1 76 ? 5.813 33.235 25.315 1.00 32.19 83 SER A C 1
ATOM 675 O O . SER A 1 76 ? 5.609 33.623 26.485 1.00 32.47 83 SER A O 1
ATOM 678 N N . ASP A 1 77 ? 6.567 32.175 25.040 1.00 30.87 84 ASP A N 1
ATOM 679 C CA . ASP A 1 77 ? 7.120 31.293 26.069 1.00 31.40 84 ASP A CA 1
ATOM 680 C C . ASP A 1 77 ? 8.088 31.955 27.018 1.00 30.70 84 ASP A C 1
ATOM 681 O O . ASP A 1 77 ? 8.344 31.456 28.088 1.00 27.22 84 ASP A O 1
ATOM 686 N N . ILE A 1 78 ? 8.634 33.083 26.605 1.00 31.63 85 ILE A N 1
ATOM 687 C CA . ILE A 1 78 ? 9.620 33.775 27.413 1.00 33.74 85 ILE A CA 1
ATOM 688 C C . ILE A 1 78 ? 9.146 33.977 28.839 1.00 34.00 85 ILE A C 1
ATOM 689 O O . ILE A 1 78 ? 9.951 33.852 29.770 1.00 36.13 85 ILE A O 1
ATOM 694 N N . LEU A 1 79 ? 7.858 34.305 28.989 1.00 34.41 86 LEU A N 1
ATOM 695 C CA . LEU A 1 79 ? 7.165 34.534 30.272 1.00 34.32 86 LEU A CA 1
ATOM 696 C C . LEU A 1 79 ? 6.177 33.388 30.536 1.00 33.73 86 LEU A C 1
ATOM 697 O O . LEU A 1 79 ? 5.127 33.311 29.882 1.00 34.11 86 LEU A O 1
ATOM 702 N N . SER A 1 80 ? 6.497 32.454 31.435 1.00 32.61 87 SER A N 1
ATOM 703 C CA . SER A 1 80 ? 5.673 31.234 31.500 1.00 31.81 87 SER A CA 1
ATOM 704 C C . SER A 1 80 ? 4.457 31.478 32.340 1.00 31.45 87 SER A C 1
ATOM 705 O O . SER A 1 80 ? 4.372 32.516 33.027 1.00 32.14 87 SER A O 1
ATOM 708 N N . HIS A 1 81 ? 3.516 30.531 32.331 1.00 31.63 88 HIS A N 1
ATOM 709 C CA . HIS A 1 81 ? 2.389 30.578 33.277 1.00 30.89 88 HIS A CA 1
ATOM 710 C C . HIS A 1 81 ? 2.638 29.739 34.512 1.00 29.65 88 HIS A C 1
ATOM 711 O O . HIS A 1 81 ? 1.701 29.462 35.288 1.00 31.10 88 HIS A O 1
ATOM 718 N N . GLY A 1 82 ? 3.881 29.342 34.714 1.00 25.58 89 GLY A N 1
ATOM 719 C CA . GLY A 1 82 ? 4.270 28.755 35.979 1.00 24.70 89 GLY A CA 1
ATOM 720 C C . GLY A 1 82 ? 5.224 29.660 36.706 1.00 22.77 89 GLY A C 1
ATOM 721 O O . GLY A 1 82 ? 5.149 30.901 36.567 1.00 23.62 89 GLY A O 1
ATOM 722 N N . VAL A 1 83 ? 6.098 29.057 37.495 1.00 20.98 90 VAL A N 1
ATOM 723 C CA . VAL A 1 83 ? 7.077 29.720 38.322 1.00 22.25 90 VAL A CA 1
ATOM 724 C C . VAL A 1 83 ? 8.444 29.413 37.708 1.00 21.25 90 VAL A C 1
ATOM 725 O O . VAL A 1 83 ? 8.875 28.290 37.643 1.00 18.17 90 VAL A O 1
ATOM 729 N N . PRO A 1 84 ? 9.141 30.431 37.215 1.00 21.77 91 PRO A N 1
ATOM 730 C CA . PRO A 1 84 ? 10.457 30.142 36.672 1.00 21.96 91 PRO A CA 1
ATOM 731 C C . PRO A 1 84 ? 11.431 29.648 37.726 1.00 22.65 91 PRO A C 1
ATOM 732 O O . PRO A 1 84 ? 11.498 30.217 38.866 1.00 21.88 91 PRO A O 1
ATOM 736 N N . TYR A 1 85 ? 12.209 28.613 37.411 1.00 21.87 92 TYR A N 1
ATOM 737 C CA . TYR A 1 85 ? 13.038 28.016 38.421 1.00 25.26 92 TYR A CA 1
ATOM 738 C C . TYR A 1 85 ? 14.380 28.710 38.483 1.00 29.43 92 TYR A C 1
ATOM 739 O O . TYR A 1 85 ? 15.061 28.833 37.445 1.00 30.21 92 TYR A O 1
ATOM 748 N N . GLU A 1 86 ? 14.748 29.085 39.714 1.00 33.69 93 GLU A N 1
ATOM 749 C CA . GLU A 1 86 ? 16.160 29.281 40.171 1.00 36.82 93 GLU A CA 1
ATOM 750 C C . GLU A 1 86 ? 16.433 28.623 41.536 1.00 38.79 93 GLU A C 1
ATOM 751 O O . GLU A 1 86 ? 17.493 27.980 41.763 1.00 41.33 93 GLU A O 1
ATOM 757 N N . ALA A 1 91 ? 22.212 24.367 44.397 1.00 40.39 98 ALA A N 1
ATOM 758 C CA . ALA A 1 91 ? 22.741 23.482 45.473 1.00 37.75 98 ALA A CA 1
ATOM 759 C C . ALA A 1 91 ? 22.462 21.968 45.257 1.00 36.62 98 ALA A C 1
ATOM 760 O O . ALA A 1 91 ? 21.829 21.305 46.107 1.00 38.44 98 ALA A O 1
ATOM 762 N N . VAL A 1 92 ? 22.948 21.429 44.138 1.00 33.01 99 VAL A N 1
ATOM 763 C CA . VAL A 1 92 ? 22.562 20.090 43.662 1.00 29.41 99 VAL A CA 1
ATOM 764 C C . VAL A 1 92 ? 23.769 19.222 43.347 1.00 26.77 99 VAL A C 1
ATOM 765 O O . VAL A 1 92 ? 24.885 19.726 43.144 1.00 24.45 99 VAL A O 1
ATOM 769 N N . PRO A 1 93 ? 23.573 17.902 43.285 1.00 24.58 100 PRO A N 1
ATOM 770 C CA . PRO A 1 93 ? 24.711 17.074 42.953 1.00 24.03 100 PRO A CA 1
ATOM 771 C C . PRO A 1 93 ? 25.270 17.279 41.554 1.00 22.34 100 PRO A C 1
ATOM 772 O O . PRO A 1 93 ? 24.567 17.799 40.662 1.00 19.51 100 PRO A O 1
ATOM 776 N N . ASP A 1 94 ? 26.542 16.931 41.373 1.00 21.17 101 ASP A N 1
ATOM 777 C CA . ASP A 1 94 ? 27.161 17.097 40.061 1.00 22.47 101 ASP A CA 1
ATOM 778 C C . ASP A 1 94 ? 26.694 16.061 39.086 1.00 19.99 101 ASP A C 1
ATOM 779 O O . ASP A 1 94 ? 26.884 16.250 37.891 1.00 19.77 101 ASP A O 1
ATOM 784 N N . LYS A 1 95 ? 26.143 14.953 39.582 1.00 18.41 102 LYS A N 1
ATOM 785 C CA . LYS A 1 95 ? 25.516 13.948 38.700 1.00 19.13 102 LYS A CA 1
ATOM 786 C C . LYS A 1 95 ? 24.292 13.408 39.399 1.00 16.71 102 LYS A C 1
ATOM 787 O O . LYS A 1 95 ? 24.215 13.380 40.631 1.00 16.47 102 LYS A O 1
ATOM 793 N N . ILE A 1 96 ? 23.293 13.039 38.603 1.00 13.80 103 ILE A N 1
ATOM 794 C CA . ILE A 1 96 ? 22.126 12.412 39.159 1.00 14.07 103 ILE A CA 1
ATOM 795 C C . ILE A 1 96 ? 21.410 11.568 38.088 1.00 11.62 103 ILE A C 1
ATOM 796 O O . ILE A 1 96 ? 21.506 11.863 36.917 1.00 11.97 103 ILE A O 1
ATOM 801 N N . ASP A 1 97 ? 20.767 10.475 38.526 1.00 12.47 104 ASP A N 1
ATOM 802 C CA . ASP A 1 97 ? 19.968 9.639 37.645 1.00 11.65 104 ASP A CA 1
ATOM 803 C C . ASP A 1 97 ? 18.759 9.134 38.419 1.00 11.51 104 ASP A C 1
ATOM 804 O O . ASP A 1 97 ? 18.875 8.231 39.250 1.00 12.68 104 ASP A O 1
ATOM 809 N N . TRP A 1 98 ? 17.624 9.783 38.187 1.00 10.89 105 TRP A N 1
ATOM 810 C CA . TRP A 1 98 ? 16.463 9.458 39.002 1.00 11.65 105 TRP A CA 1
ATOM 811 C C . TRP A 1 98 ? 15.933 8.051 38.756 1.00 9.85 105 TRP A C 1
ATOM 812 O O . TRP A 1 98 ? 15.109 7.589 39.528 1.00 11.16 105 TRP A O 1
ATOM 823 N N . ARG A 1 99 ? 16.411 7.348 37.721 1.00 10.94 106 ARG A N 1
ATOM 824 C CA . ARG A 1 99 ? 16.111 5.900 37.602 1.00 11.74 106 ARG A CA 1
ATOM 825 C C . ARG A 1 99 ? 16.564 5.161 38.861 1.00 13.59 106 ARG A C 1
ATOM 826 O O . ARG A 1 99 ? 15.901 4.194 39.278 1.00 14.19 106 ARG A O 1
ATOM 834 N N . GLU A 1 100 ? 17.654 5.637 39.463 1.00 14.02 107 GLU A N 1
ATOM 835 C CA . GLU A 1 100 ? 18.260 4.934 40.606 1.00 15.91 107 GLU A CA 1
ATOM 836 C C . GLU A 1 100 ? 17.399 5.051 41.867 1.00 16.59 107 GLU A C 1
ATOM 837 O O . GLU A 1 100 ? 17.555 4.267 42.824 1.00 18.75 107 GLU A O 1
ATOM 843 N N . SER A 1 101 ? 16.507 6.021 41.879 1.00 15.85 108 SER A N 1
ATOM 844 C CA . SER A 1 101 ? 15.586 6.202 42.993 1.00 15.42 108 SER A CA 1
ATOM 845 C C . SER A 1 101 ? 14.261 5.499 42.820 1.00 14.11 108 SER A C 1
ATOM 846 O O . SER A 1 101 ? 13.423 5.532 43.701 1.00 16.04 108 SER A O 1
ATOM 849 N N . GLY A 1 102 ? 14.037 4.879 41.657 1.00 12.99 109 GLY A N 1
ATOM 850 C CA . GLY A 1 102 ? 12.780 4.230 41.413 1.00 13.15 109 GLY A CA 1
ATOM 851 C C . GLY A 1 102 ? 11.669 5.143 40.918 1.00 12.96 109 GLY A C 1
ATOM 852 O O . GLY A 1 102 ? 10.518 4.725 40.848 1.00 17.07 109 GLY A O 1
ATOM 853 N N . TYR A 1 103 ? 12.021 6.372 40.542 1.00 11.34 110 TYR A N 1
ATOM 854 C CA . TYR A 1 103 ? 11.010 7.398 40.189 1.00 11.65 110 TYR A CA 1
ATOM 855 C C . TYR A 1 103 ? 10.648 7.449 38.710 1.00 9.28 110 TYR A C 1
ATOM 856 O O . TYR A 1 103 ? 9.904 8.338 38.301 1.00 10.72 110 TYR A O 1
ATOM 865 N N . VAL A 1 104 ? 11.150 6.507 37.933 1.00 10.07 111 VAL A N 1
ATOM 866 C CA . VAL A 1 104 ? 10.945 6.472 36.472 1.00 8.34 111 VAL A CA 1
ATOM 867 C C . VAL A 1 104 ? 10.417 5.126 36.036 1.00 8.53 111 VAL A C 1
ATOM 868 O O . VAL A 1 104 ? 10.956 4.068 36.403 1.00 12.46 111 VAL A O 1
ATOM 872 N N . THR A 1 105 ? 9.291 5.130 35.344 1.00 8.61 112 THR A N 1
ATOM 873 C CA . THR A 1 105 ? 8.719 3.915 34.778 1.00 8.11 112 THR A CA 1
ATOM 874 C C . THR A 1 105 ? 9.527 3.435 33.570 1.00 7.11 112 THR A C 1
ATOM 875 O O . THR A 1 105 ? 10.334 4.182 33.005 1.00 8.25 112 THR A O 1
ATOM 879 N N . GLU A 1 106 ? 9.311 2.181 33.170 1.00 8.28 113 GLU A N 1
ATOM 880 C CA . GLU A 1 106 ? 9.965 1.681 31.977 1.00 7.17 113 GLU A CA 1
ATOM 881 C C . GLU A 1 106 ? 9.520 2.524 30.772 1.00 8.19 113 GLU A C 1
ATOM 882 O O . GLU A 1 106 ? 8.435 3.104 30.747 1.00 8.23 113 GLU A O 1
ATOM 888 N N . VAL A 1 107 ? 10.393 2.520 29.763 1.00 7.57 114 VAL A N 1
ATOM 889 C CA . VAL A 1 107 ? 10.178 3.183 28.514 1.00 8.01 114 VAL A CA 1
ATOM 890 C C . VAL A 1 107 ? 8.931 2.625 27.837 1.00 8.00 114 VAL A C 1
ATOM 891 O O . VAL A 1 107 ? 8.778 1.406 27.662 1.00 8.59 114 VAL A O 1
ATOM 895 N N . LYS A 1 108 ? 8.093 3.551 27.385 1.00 8.16 115 LYS A N 1
ATOM 896 C CA . LYS A 1 108 ? 6.842 3.256 26.712 1.00 8.24 115 LYS A CA 1
ATOM 897 C C . LYS A 1 108 ? 7.033 3.553 25.202 1.00 7.89 115 LYS A C 1
ATOM 898 O O . LYS A 1 108 ? 8.077 3.999 24.757 1.00 8.57 115 LYS A O 1
ATOM 904 N N . ASP A 1 109 ? 5.972 3.317 24.432 1.00 9.55 116 ASP A N 1
ATOM 905 C CA . ASP A 1 109 ? 5.979 3.446 22.971 1.00 7.36 116 ASP A CA 1
ATOM 906 C C . ASP A 1 109 ? 4.755 4.180 22.524 1.00 7.96 116 ASP A C 1
ATOM 907 O O . ASP A 1 109 ? 3.656 3.674 22.705 1.00 9.81 116 ASP A O 1
ATOM 912 N N . GLN A 1 110 ? 4.935 5.385 21.994 1.00 8.20 117 GLN A N 1
ATOM 913 C CA . GLN A 1 110 ? 3.809 6.160 21.537 1.00 7.19 117 GLN A CA 1
ATOM 914 C C . GLN A 1 110 ? 3.133 5.612 20.286 1.00 8.47 117 GLN A C 1
ATOM 915 O O . GLN A 1 110 ? 2.038 6.008 19.928 1.00 9.42 117 GLN A O 1
ATOM 921 N N . GLY A 1 111 ? 3.822 4.709 19.615 1.00 8.97 118 GLY A N 1
ATOM 922 C CA . GLY A 1 111 ? 3.198 4.131 18.421 1.00 9.42 118 GLY A CA 1
ATOM 923 C C . GLY A 1 111 ? 2.933 5.128 17.309 1.00 11.23 118 GLY A C 1
ATOM 924 O O . GLY A 1 111 ? 3.673 6.071 17.126 1.00 10.27 118 GLY A O 1
ATOM 925 N N . ASN A 1 112 ? 1.867 4.875 16.538 1.00 10.99 119 ASN A N 1
ATOM 926 C CA . ASN A 1 112 ? 1.546 5.656 15.359 1.00 12.35 119 ASN A CA 1
ATOM 927 C C . ASN A 1 112 ? 0.766 6.917 15.699 1.00 11.70 119 ASN A C 1
ATOM 928 O O . ASN A 1 112 ? -0.374 7.084 15.288 1.00 13.68 119 ASN A O 1
ATOM 933 N N . CYS A 1 113 ? 1.375 7.808 16.473 1.00 10.63 120 CYS A N 1
ATOM 934 C CA . CYS A 1 113 ? 0.690 8.944 17.090 1.00 10.82 120 CYS A CA 1
ATOM 935 C C . CYS A 1 113 ? 1.756 9.925 17.516 1.00 9.98 120 CYS A C 1
ATOM 936 O O . CYS A 1 113 ? 2.726 9.502 18.097 1.00 10.46 120 CYS A O 1
ATOM 939 N N . GLY A 1 114 ? 1.557 11.225 17.223 1.00 10.09 121 GLY A N 1
ATOM 940 C CA . GLY A 1 114 ? 2.460 12.288 17.585 1.00 9.90 121 GLY A CA 1
ATOM 941 C C . GLY A 1 114 ? 2.215 12.774 19.017 1.00 9.65 121 GLY A C 1
ATOM 942 O O . GLY A 1 114 ? 1.972 13.946 19.260 1.00 12.77 121 GLY A O 1
ATOM 943 N N . SER A 1 115 ? 2.240 11.868 19.976 1.00 8.84 122 SER A N 1
ATOM 944 C CA . SER A 1 115 ? 1.838 12.110 21.357 1.00 8.44 122 SER A CA 1
ATOM 945 C C . SER A 1 115 ? 3.000 12.166 22.367 1.00 7.54 122 SER A C 1
ATOM 946 O O . SER A 1 115 ? 2.795 11.955 23.562 1.00 8.18 122 SER A O 1
ATOM 949 N N . GLY A 1 116 ? 4.206 12.495 21.916 1.00 7.31 123 GLY A N 1
ATOM 950 C CA . GLY A 1 116 ? 5.300 12.592 22.863 1.00 6.69 123 GLY A CA 1
ATOM 951 C C . GLY A 1 116 ? 5.022 13.483 24.044 1.00 6.57 123 GLY A C 1
ATOM 952 O O . GLY A 1 116 ? 5.397 13.191 25.140 1.00 7.78 123 GLY A O 1
ATOM 953 N N . TRP A 1 117 ? 4.374 14.619 23.773 1.00 7.21 124 TRP A N 1
ATOM 954 C CA . TRP A 1 117 ? 3.949 15.581 24.802 1.00 7.13 124 TRP A CA 1
ATOM 955 C C . TRP A 1 117 ? 3.180 14.912 25.904 1.00 6.86 124 TRP A C 1
ATOM 956 O O . TRP A 1 117 ? 3.287 15.294 27.067 1.00 7.49 124 TRP A O 1
ATOM 967 N N . ALA A 1 118 ? 2.402 13.899 25.562 1.00 6.34 125 ALA A N 1
ATOM 968 C CA . ALA A 1 118 ? 1.591 13.229 26.609 1.00 6.16 125 ALA A CA 1
ATOM 969 C C . ALA A 1 118 ? 2.428 12.284 27.470 1.00 6.08 125 ALA A C 1
ATOM 970 O O . ALA A 1 118 ? 2.232 12.189 28.670 1.00 6.90 125 ALA A O 1
ATOM 972 N N . PHE A 1 119 ? 3.388 11.622 26.830 1.00 6.89 126 PHE A N 1
ATOM 973 C CA . PHE A 1 119 ? 4.350 10.786 27.568 1.00 6.78 126 PHE A CA 1
ATOM 974 C C . PHE A 1 119 ? 5.281 11.626 28.451 1.00 5.96 126 PHE A C 1
ATOM 975 O O . PHE A 1 119 ? 5.725 11.215 29.519 1.00 7.22 126 PHE A O 1
ATOM 983 N N . SER A 1 120 ? 5.689 12.773 27.943 1.00 6.79 127 SER A N 1
ATOM 984 C CA . SER A 1 120 ? 6.540 13.684 28.735 1.00 6.44 127 SER A CA 1
ATOM 985 C C . SER A 1 120 ? 5.773 14.125 29.952 1.00 6.57 127 SER A C 1
ATOM 986 O O . SER A 1 120 ? 6.307 14.137 31.064 1.00 7.57 127 SER A O 1
ATOM 989 N N . THR A 1 121 ? 4.502 14.466 29.753 1.00 6.68 128 THR A N 1
ATOM 990 C CA . THR A 1 121 ? 3.650 14.874 30.898 1.00 6.21 128 THR A CA 1
ATOM 991 C C . THR A 1 121 ? 3.507 13.737 31.915 1.00 6.48 128 THR A C 1
ATOM 992 O O . THR A 1 121 ? 3.682 13.927 33.125 1.00 8.15 128 THR A O 1
ATOM 996 N N . THR A 1 122 ? 3.140 12.560 31.441 1.00 6.92 129 THR A N 1
ATOM 997 C CA . THR A 1 122 ? 2.971 11.467 32.389 1.00 5.71 129 THR A CA 1
ATOM 998 C C . THR A 1 122 ? 4.262 11.092 33.067 1.00 5.46 129 THR A C 1
ATOM 999 O O . THR A 1 122 ? 4.267 10.724 34.249 1.00 7.32 129 THR A O 1
ATOM 1003 N N . GLY A 1 123 ? 5.387 11.216 32.370 1.00 5.90 130 GLY A N 1
ATOM 1004 C CA . GLY A 1 123 ? 6.666 10.876 32.955 1.00 6.20 130 GLY A CA 1
ATOM 1005 C C . GLY A 1 123 ? 7.061 11.818 34.083 1.00 6.31 130 GLY A C 1
ATOM 1006 O O . GLY A 1 123 ? 7.558 11.429 35.165 1.00 7.53 130 GLY A O 1
ATOM 1007 N N . THR A 1 124 ? 6.833 13.107 33.890 1.00 6.92 131 THR A N 1
ATOM 1008 C CA . THR A 1 124 ? 7.196 14.081 34.961 1.00 6.62 131 THR A CA 1
ATOM 1009 C C . THR A 1 124 ? 6.219 13.937 36.106 1.00 6.75 131 THR A C 1
ATOM 1010 O O . THR A 1 124 ? 6.591 14.030 37.296 1.00 7.51 131 THR A O 1
ATOM 1014 N N . MET A 1 125 ? 4.934 13.692 35.779 1.00 7.58 132 MET A N 1
ATOM 1015 C CA . MET A 1 125 ? 3.955 13.425 36.853 1.00 7.61 132 MET A CA 1
ATOM 1016 C C . MET A 1 125 ? 4.297 12.162 37.675 1.00 8.63 132 MET A C 1
ATOM 1017 O O . MET A 1 125 ? 4.157 12.164 38.930 1.00 9.18 132 MET A O 1
ATOM 1022 N N . GLU A 1 126 ? 4.704 11.101 36.967 1.00 7.48 133 GLU A N 1
ATOM 1023 C CA . GLU A 1 126 ? 5.086 9.825 37.611 1.00 8.06 133 GLU A CA 1
ATOM 1024 C C . GLU A 1 126 ? 6.224 10.089 38.616 1.00 8.30 133 GLU A C 1
ATOM 1025 O O . GLU A 1 126 ? 6.273 9.569 39.733 1.00 9.48 133 GLU A O 1
ATOM 1031 N N . GLY A 1 127 ? 7.201 10.862 38.167 1.00 9.22 134 GLY A N 1
ATOM 1032 C CA . GLY A 1 127 ? 8.334 11.164 39.019 1.00 8.84 134 GLY A CA 1
ATOM 1033 C C . GLY A 1 127 ? 7.937 11.831 40.311 1.00 10.23 134 GLY A C 1
ATOM 1034 O O . GLY A 1 127 ? 8.382 11.465 41.415 1.00 11.16 134 GLY A O 1
ATOM 1035 N N . GLN A 1 128 ? 7.094 12.820 40.182 1.00 9.48 135 GLN A N 1
ATOM 1036 C CA . GLN A 1 128 ? 6.668 13.541 41.383 1.00 9.86 135 GLN A CA 1
ATOM 1037 C C . GLN A 1 128 ? 5.780 12.682 42.293 1.00 10.11 135 GLN A C 1
ATOM 1038 O O . GLN A 1 128 ? 5.923 12.682 43.519 1.00 10.91 135 GLN A O 1
ATOM 1044 N N . TYR A 1 129 ? 4.814 12.000 41.713 1.00 10.16 136 TYR A N 1
ATOM 1045 C CA . TYR A 1 129 ? 3.911 11.208 42.499 1.00 9.79 136 TYR A CA 1
ATOM 1046 C C . TYR A 1 129 ? 4.681 10.108 43.240 1.00 9.56 136 TYR A C 1
ATOM 1047 O O . TYR A 1 129 ? 4.467 9.855 44.451 1.00 11.20 136 TYR A O 1
ATOM 1056 N N . MET A 1 130 ? 5.582 9.428 42.552 1.00 9.26 137 MET A N 1
ATOM 1057 C CA . MET A 1 130 ? 6.321 8.322 43.185 1.00 10.59 137 MET A CA 1
ATOM 1058 C C . MET A 1 130 ? 7.225 8.846 44.305 1.00 11.61 137 MET A C 1
ATOM 1059 O O . MET A 1 130 ? 7.393 8.204 45.369 1.00 14.06 137 MET A O 1
ATOM 1064 N N . LYS A 1 131 ? 7.826 9.987 44.063 1.00 13.02 138 LYS A N 1
ATOM 1065 C CA . LYS A 1 131 ? 8.627 10.625 45.100 1.00 13.95 138 LYS A CA 1
ATOM 1066 C C . LYS A 1 131 ? 7.806 11.036 46.315 1.00 13.34 138 LYS A C 1
ATOM 1067 O O . LYS A 1 131 ? 8.174 10.791 47.520 1.00 16.31 138 LYS A O 1
ATOM 1073 N N . ASN A 1 132 ? 6.692 11.660 46.067 1.00 12.99 139 ASN A N 1
ATOM 1074 C CA . ASN A 1 132 ? 5.867 12.197 47.165 1.00 13.90 139 ASN A CA 1
ATOM 1075 C C . ASN A 1 132 ? 5.115 11.134 47.933 1.00 13.10 139 ASN A C 1
ATOM 1076 O O . ASN A 1 132 ? 4.875 11.314 49.143 1.00 17.03 139 ASN A O 1
ATOM 1081 N N . GLU A 1 133 ? 4.720 10.053 47.256 1.00 13.55 140 GLU A N 1
ATOM 1082 C CA . GLU A 1 133 ? 3.872 9.004 47.853 1.00 14.34 140 GLU A CA 1
ATOM 1083 C C . GLU A 1 133 ? 4.561 7.700 48.138 1.00 14.91 140 GLU A C 1
ATOM 1084 O O . GLU A 1 133 ? 3.990 6.836 48.774 1.00 16.06 140 GLU A O 1
ATOM 1090 N N . ARG A 1 134 ? 5.789 7.545 47.670 1.00 15.18 141 ARG A N 1
ATOM 1091 C CA . ARG A 1 134 ? 6.570 6.315 47.967 1.00 16.66 141 ARG A CA 1
ATOM 1092 C C . ARG A 1 134 ? 5.869 5.039 47.526 1.00 16.08 141 ARG A C 1
ATOM 1093 O O . ARG A 1 134 ? 5.835 4.032 48.255 1.00 17.85 141 ARG A O 1
ATOM 1101 N N . THR A 1 135 ? 5.335 5.058 46.297 1.00 16.50 142 THR A N 1
ATOM 1102 C CA . THR A 1 135 ? 4.632 3.948 45.739 1.00 16.18 142 THR A CA 1
ATOM 1103 C C . THR A 1 135 ? 4.732 4.038 44.239 1.00 16.43 142 THR A C 1
ATOM 1104 O O . THR A 1 135 ? 5.069 5.086 43.735 1.00 18.97 142 THR A O 1
ATOM 1108 N N . SER A 1 136 ? 4.443 2.935 43.594 1.00 15.00 143 SER A N 1
ATOM 1109 C CA . SER A 1 136 ? 4.505 2.829 42.132 1.00 14.81 143 SER A CA 1
ATOM 1110 C C . SER A 1 136 ? 3.275 3.390 41.486 1.00 13.22 143 SER A C 1
ATOM 1111 O O . SER A 1 136 ? 2.160 3.132 41.940 1.00 14.79 143 SER A O 1
ATOM 1114 N N . ILE A 1 137 ? 3.449 4.092 40.373 1.00 10.80 144 ILE A N 1
ATOM 1115 C CA . ILE A 1 137 ? 2.326 4.498 39.568 1.00 10.84 144 ILE A CA 1
ATOM 1116 C C . ILE A 1 137 ? 2.766 4.614 38.099 1.00 9.79 144 ILE A C 1
ATOM 1117 O O . ILE A 1 137 ? 3.921 4.866 37.835 1.00 9.88 144 ILE A O 1
ATOM 1122 N N . SER A 1 138 ? 1.811 4.453 37.191 1.00 8.97 145 SER A N 1
ATOM 1123 C CA . SER A 1 138 ? 2.014 4.724 35.757 1.00 8.40 145 SER A CA 1
ATOM 1124 C C . SER A 1 138 ? 0.757 5.407 35.298 1.00 8.04 145 SER A C 1
ATOM 1125 O O . SER A 1 138 ? -0.329 4.901 35.562 1.00 8.50 145 SER A O 1
ATOM 1128 N N . PHE A 1 139 ? 0.919 6.586 34.699 1.00 7.55 146 PHE A N 1
ATOM 1129 C CA . PHE A 1 139 ? -0.242 7.396 34.370 1.00 7.38 146 PHE A CA 1
ATOM 1130 C C . PHE A 1 139 ? -0.696 7.265 32.913 1.00 7.82 146 PHE A C 1
ATOM 1131 O O . PHE A 1 139 ? 0.056 6.816 32.061 1.00 9.15 146 PHE A O 1
ATOM 1139 N N . SER A 1 140 ? -1.924 7.699 32.701 1.00 7.39 147 SER A N 1
ATOM 1140 C CA . SER A 1 140 ? -2.551 7.540 31.381 1.00 6.41 147 SER A CA 1
ATOM 1141 C C . SER A 1 140 ? -2.222 8.649 30.362 1.00 5.94 147 SER A C 1
ATOM 1142 O O . SER A 1 140 ? -2.703 9.774 30.485 1.00 8.35 147 SER A O 1
ATOM 1145 N N . GLU A 1 141 ? -1.452 8.329 29.336 1.00 6.64 148 GLU A N 1
ATOM 1146 C CA . GLU A 1 141 ? -1.314 9.219 28.237 1.00 5.84 148 GLU A CA 1
ATOM 1147 C C . GLU A 1 141 ? -2.588 9.387 27.444 1.00 6.21 148 GLU A C 1
ATOM 1148 O O . GLU A 1 141 ? -2.840 10.447 26.851 1.00 7.41 148 GLU A O 1
ATOM 1154 N N . GLN A 1 142 ? -3.335 8.296 27.318 1.00 6.38 149 GLN A N 1
ATOM 1155 C CA . GLN A 1 142 ? -4.563 8.335 26.540 1.00 6.82 149 GLN A CA 1
ATOM 1156 C C . GLN A 1 142 ? -5.571 9.353 27.057 1.00 5.93 149 GLN A C 1
ATOM 1157 O O . GLN A 1 142 ? -6.248 10.037 26.282 1.00 7.21 149 GLN A O 1
ATOM 1163 N N . GLN A 1 143 ? -5.641 9.479 28.386 1.00 6.10 150 GLN A N 1
ATOM 1164 C CA . GLN A 1 143 ? -6.529 10.493 28.948 1.00 6.63 150 GLN A CA 1
ATOM 1165 C C . GLN A 1 143 ? -6.159 11.869 28.435 1.00 7.03 150 GLN A C 1
ATOM 1166 O O . GLN A 1 143 ? -7.026 12.677 28.090 1.00 7.67 150 GLN A O 1
ATOM 1172 N N . LEU A 1 144 ? -4.864 12.156 28.388 1.00 6.97 151 LEU A N 1
ATOM 1173 C CA . LEU A 1 144 ? -4.421 13.465 27.931 1.00 7.09 151 LEU A CA 1
ATOM 1174 C C . LEU A 1 144 ? -4.736 13.666 26.491 1.00 7.46 151 LEU A C 1
ATOM 1175 O O . LEU A 1 144 ? -5.200 14.714 26.075 1.00 8.48 151 LEU A O 1
ATOM 1180 N N . VAL A 1 145 ? -4.453 12.660 25.704 1.00 7.28 152 VAL A N 1
ATOM 1181 C CA . VAL A 1 145 ? -4.753 12.706 24.253 1.00 8.08 152 VAL A CA 1
ATOM 1182 C C . VAL A 1 145 ? -6.237 12.941 23.979 1.00 9.16 152 VAL A C 1
ATOM 1183 O O . VAL A 1 145 ? -6.635 13.778 23.108 1.00 10.36 152 VAL A O 1
ATOM 1187 N N . ASP A 1 146 ? -7.069 12.215 24.708 1.00 8.47 153 ASP A N 1
ATOM 1188 C CA . ASP A 1 146 ? -8.511 12.224 24.400 1.00 8.47 153 ASP A CA 1
ATOM 1189 C C . ASP A 1 146 ? -9.261 13.432 25.029 1.00 9.93 153 ASP A C 1
ATOM 1190 O O . ASP A 1 146 ? -10.325 13.814 24.570 1.00 12.20 153 ASP A O 1
ATOM 1195 N N . CYS A 1 147 ? -8.733 13.97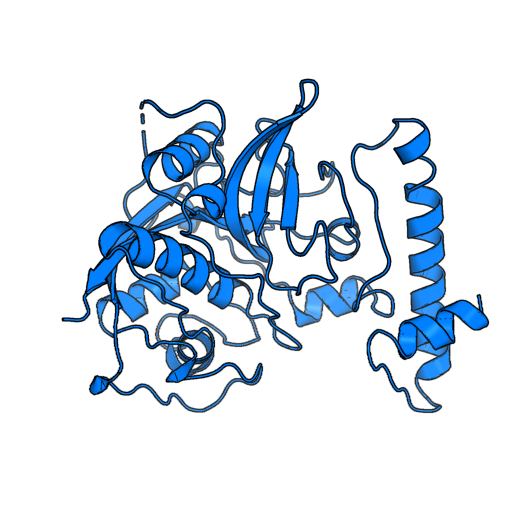6 26.123 1.00 8.74 154 CYS A N 1
ATOM 1196 C CA . CYS A 1 147 ? -9.526 14.869 26.975 1.00 8.81 154 CYS A CA 1
ATOM 1197 C C . CYS A 1 147 ? -9.023 16.325 27.033 1.00 10.35 154 CYS A C 1
ATOM 1198 O O . CYS A 1 147 ? -9.776 17.157 27.548 1.00 12.25 154 CYS A O 1
ATOM 1201 N N . SER A 1 148 ? -7.837 16.650 26.501 1.00 9.33 155 SER A N 1
ATOM 1202 C CA . SER A 1 148 ? -7.272 17.964 26.727 1.00 9.30 155 SER A CA 1
ATOM 1203 C C . SER A 1 148 ? -7.346 18.917 25.546 1.00 9.45 155 SER A C 1
ATOM 1204 O O . SER A 1 148 ? -6.713 19.9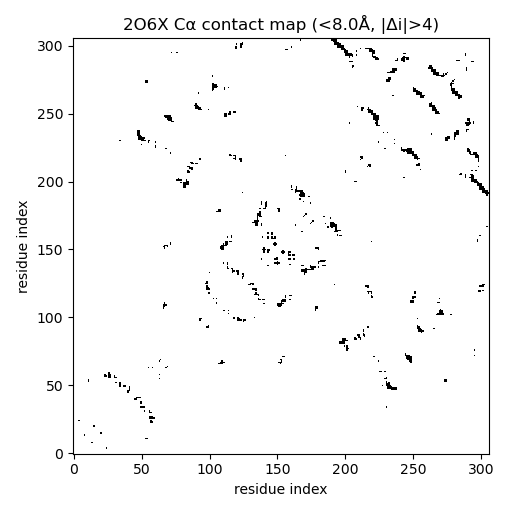71 25.582 1.00 10.82 155 SER A O 1
ATOM 1207 N N . ARG A 1 149 ? -8.155 18.635 24.525 1.00 10.25 156 ARG A N 1
ATOM 1208 C CA . ARG A 1 149 ? -8.352 19.607 23.425 1.00 10.52 156 ARG A CA 1
ATOM 1209 C C . ARG A 1 149 ? -8.833 20.971 23.895 1.00 10.48 156 ARG A C 1
ATOM 1210 O O . ARG A 1 149 ? -8.424 21.976 23.334 1.00 11.79 156 ARG A O 1
ATOM 1218 N N . PRO A 1 150 ? -9.766 21.044 24.861 1.00 9.54 157 PRO A N 1
ATOM 1219 C CA . PRO A 1 150 ? -10.161 22.396 25.267 1.00 10.20 157 PRO A CA 1
ATOM 1220 C C . PRO A 1 150 ? -9.060 23.273 25.837 1.00 10.41 157 PRO A C 1
ATOM 1221 O O . PRO A 1 150 ? -9.261 24.473 25.992 1.00 11.21 157 PRO A O 1
ATOM 1225 N N . TRP A 1 151 ? -7.961 22.659 26.244 1.00 9.21 158 TRP A N 1
ATOM 1226 C CA . TRP A 1 151 ? -6.814 23.334 26.826 1.00 9.28 158 TRP A CA 1
ATOM 1227 C C . TRP A 1 151 ? -5.740 23.543 25.758 1.00 9.85 158 TRP A C 1
ATOM 1228 O O . TRP A 1 151 ? -4.637 23.918 26.091 1.00 11.38 158 TRP A O 1
ATOM 1239 N N . GLY A 1 152 ? -6.073 23.356 24.471 1.00 10.22 159 GLY A N 1
ATOM 1240 C CA . GLY A 1 152 ? -5.207 23.702 23.399 1.00 10.36 159 GLY A CA 1
ATOM 1241 C C . GLY A 1 152 ? -4.366 22.600 22.814 1.00 10.64 159 GLY A C 1
ATOM 1242 O O . GLY A 1 152 ? -3.558 22.842 21.916 1.00 13.63 159 GLY A O 1
ATOM 1243 N N . ASN A 1 153 ? -4.573 21.360 23.270 1.00 10.11 160 ASN A N 1
ATOM 1244 C CA . ASN A 1 153 ? -3.833 20.241 22.685 1.00 9.69 160 ASN A CA 1
ATOM 1245 C C . ASN A 1 153 ? -4.535 19.663 21.490 1.00 9.80 160 ASN A C 1
ATOM 1246 O O . ASN A 1 153 ? -5.683 19.926 21.277 1.00 11.29 160 ASN A O 1
ATOM 1251 N N . ASN A 1 154 ? -3.805 18.870 20.718 1.00 10.21 161 ASN A N 1
ATOM 1252 C CA . ASN A 1 154 ? -4.248 18.333 19.410 1.00 10.29 161 ASN A CA 1
ATOM 1253 C C . ASN A 1 154 ? -4.033 16.855 19.264 1.00 9.96 161 ASN A C 1
ATOM 1254 O O . ASN A 1 154 ? -3.797 16.365 18.153 1.00 11.83 161 ASN A O 1
ATOM 1259 N N . GLY A 1 155 ? -4.151 16.131 20.372 1.00 10.67 162 GLY A N 1
ATOM 1260 C CA . GLY A 1 155 ? -4.071 14.669 20.307 1.00 11.58 162 GLY A CA 1
ATOM 1261 C C . GLY A 1 155 ? -2.826 14.138 19.648 1.00 12.38 162 GLY A C 1
ATOM 1262 O O . GLY A 1 155 ? -1.703 14.457 20.039 1.00 12.76 162 GLY A O 1
ATOM 1263 N N . CYS A 1 156 ? -3.017 13.279 18.643 1.00 12.39 163 CYS A N 1
ATOM 1264 C CA . CYS A 1 156 ? -1.873 12.715 17.913 1.00 12.78 163 CYS A CA 1
ATOM 1265 C C . CYS A 1 156 ? -1.214 13.688 16.957 1.00 12.77 163 CYS A C 1
ATOM 1266 O O . CYS A 1 156 ? -0.148 13.393 16.328 1.00 13.95 163 CYS A O 1
ATOM 1269 N N . GLY A 1 157 ? -1.796 14.874 16.865 1.00 11.02 164 GLY A N 1
ATOM 1270 C CA . GLY A 1 157 ? -1.260 15.966 16.073 1.00 11.99 164 GLY A CA 1
ATOM 1271 C C . GLY A 1 157 ? -0.398 16.939 16.854 1.00 12.55 164 GLY A C 1
ATOM 1272 O O . GLY A 1 157 ? 0.052 17.960 16.346 1.00 15.84 164 GLY A O 1
ATOM 1273 N N . GLY A 1 158 ? -0.165 16.628 18.120 1.00 11.69 165 GLY A N 1
ATOM 1274 C CA . GLY A 1 158 ? 0.748 17.423 18.954 1.00 10.61 165 GLY A CA 1
ATOM 1275 C C . GLY A 1 158 ? 0.061 18.086 20.107 1.00 9.40 165 GLY A C 1
ATOM 1276 O O . GLY A 1 158 ? -1.168 18.075 20.188 1.00 10.02 165 GLY A O 1
ATOM 1277 N N . GLY A 1 159 ? 0.873 18.652 21.008 1.00 9.52 166 GLY A N 1
ATOM 1278 C CA . GLY A 1 159 ? 0.390 19.280 22.226 1.00 9.31 166 GLY A CA 1
ATOM 1279 C C . GLY A 1 159 ? 1.527 19.780 23.044 1.00 8.71 166 GLY A C 1
ATOM 1280 O O . GLY A 1 159 ? 2.699 19.638 22.655 1.00 9.46 166 GLY A O 1
ATOM 1281 N N . LEU A 1 160 ? 1.177 20.271 24.236 1.00 7.84 167 LEU A N 1
ATOM 1282 C CA . LEU A 1 160 ? 2.121 20.858 25.151 1.00 7.99 167 LEU A CA 1
ATOM 1283 C C . LEU A 1 160 ? 1.913 20.355 26.569 1.00 7.74 167 LEU A C 1
ATOM 1284 O O . LEU A 1 160 ? 0.790 20.277 27.041 1.00 8.04 167 LEU A O 1
ATOM 1289 N N . MET A 1 161 ? 3.005 20.111 27.264 1.00 8.17 168 MET A N 1
ATOM 1290 C CA . MET A 1 161 ? 2.925 19.638 28.645 1.00 8.25 168 MET A CA 1
ATOM 1291 C C . MET A 1 161 ? 2.267 20.706 29.506 1.00 8.49 168 MET A C 1
ATOM 1292 O O . MET A 1 161 ? 1.468 20.392 30.381 1.00 9.53 168 MET A O 1
ATOM 1297 N N . GLU A 1 162 ? 2.603 21.977 29.253 1.00 8.37 169 GLU A N 1
ATOM 1298 C CA . GLU A 1 162 ? 2.052 23.047 30.086 1.00 9.59 169 GLU A CA 1
ATOM 1299 C C . GLU A 1 162 ? 0.550 23.218 29.892 1.00 9.81 169 GLU A C 1
ATOM 1300 O O . GLU A 1 162 ? -0.160 23.576 30.814 1.00 11.83 169 GLU A O 1
ATOM 1306 N N . ASN A 1 163 ? 0.035 22.875 28.716 1.00 8.73 170 ASN A N 1
ATOM 1307 C CA . ASN A 1 163 ? -1.429 22.818 28.496 1.00 8.34 170 ASN A CA 1
ATOM 1308 C C . ASN A 1 163 ? -2.047 21.671 29.276 1.00 8.84 170 ASN A C 1
ATOM 1309 O O . ASN A 1 163 ? -3.097 21.817 29.918 1.00 9.12 170 ASN A O 1
ATOM 1314 N N . ALA A 1 164 ? -1.371 20.525 29.240 1.00 8.34 171 ALA A N 1
ATOM 1315 C CA . ALA A 1 164 ? -1.826 19.394 30.044 1.00 7.65 171 ALA A CA 1
ATOM 1316 C C . ALA A 1 164 ? -1.839 19.717 31.554 1.00 7.27 171 ALA A C 1
ATOM 1317 O O . ALA A 1 164 ? -2.748 19.283 32.278 1.00 8.74 171 ALA A O 1
ATOM 1319 N N . TYR A 1 165 ? -0.862 20.481 32.015 1.00 8.65 172 TYR A N 1
ATOM 1320 C CA . TYR A 1 165 ? -0.869 20.815 33.407 1.00 8.35 172 TYR A CA 1
ATOM 1321 C C . TYR A 1 165 ? -2.130 21.613 33.780 1.00 8.70 172 TYR A C 1
ATOM 1322 O O . TYR A 1 165 ? -2.679 21.437 34.854 1.00 9.99 172 TYR A O 1
ATOM 1331 N N . GLN A 1 166 ? -2.542 22.535 32.909 1.00 8.99 173 GLN A N 1
ATOM 1332 C CA . GLN A 1 166 ? -3.721 23.279 33.190 1.00 9.43 173 GLN A CA 1
ATOM 1333 C C . GLN A 1 166 ? -4.975 22.421 33.282 1.00 9.65 173 GLN A C 1
ATOM 1334 O O . GLN A 1 166 ? -5.825 22.608 34.176 1.00 11.29 173 GLN A O 1
ATOM 1340 N N . TYR A 1 167 ? -5.092 21.459 32.364 1.00 8.23 174 TYR A N 1
ATOM 1341 C CA . TYR A 1 167 ? -6.142 20.451 32.447 1.00 8.38 174 TYR A CA 1
ATOM 1342 C C . TYR A 1 167 ? -6.116 19.736 33.802 1.00 8.23 174 TYR A C 1
ATOM 1343 O O . TYR A 1 167 ? -7.160 19.541 34.450 1.00 9.20 174 TYR A O 1
ATOM 1352 N N . LEU A 1 168 ? -4.924 19.345 34.215 1.00 8.41 175 LEU A N 1
ATOM 1353 C CA . LEU A 1 168 ? -4.725 18.582 35.427 1.00 8.39 175 LEU A CA 1
ATOM 1354 C C . LEU A 1 168 ? -4.814 19.381 36.723 1.00 10.02 175 LEU A C 1
ATOM 1355 O O . LEU A 1 168 ? -4.736 18.817 37.795 1.00 10.90 175 LEU A O 1
ATOM 1360 N N . LYS A 1 169 ? -4.993 20.687 36.607 1.00 10.09 176 LYS A N 1
ATOM 1361 C CA . LYS A 1 169 ? -5.378 21.456 37.786 1.00 12.32 176 LYS A CA 1
ATOM 1362 C C . LYS A 1 169 ? -6.800 21.191 38.228 1.00 13.21 176 LYS A C 1
ATOM 1363 O O . LYS A 1 169 ? -7.142 21.389 39.414 1.00 16.30 176 LYS A O 1
ATOM 1369 N N . GLN A 1 170 ? -7.636 20.790 37.287 1.00 14.66 177 GLN A N 1
ATOM 1370 C CA . GLN A 1 170 ? -9.055 20.551 37.579 1.00 15.51 177 GLN A CA 1
ATOM 1371 C C . GLN A 1 170 ? -9.467 19.064 37.555 1.00 15.85 177 GLN A C 1
ATOM 1372 O O . GLN A 1 170 ? -10.348 18.630 38.268 1.00 18.70 177 GLN A O 1
ATOM 1378 N N . PHE A 1 171 ? -8.819 18.289 36.706 1.00 13.02 178 PHE A N 1
ATOM 1379 C CA . PHE A 1 171 ? -9.201 16.898 36.506 1.00 13.53 178 PHE A CA 1
ATOM 1380 C C . PHE A 1 171 ? -8.078 15.998 36.918 1.00 11.95 178 PHE A C 1
ATOM 1381 O O . PHE A 1 171 ? -6.926 16.248 36.582 1.00 12.80 178 PHE A O 1
ATOM 1389 N N . GLY A 1 172 ? -8.408 14.904 37.576 1.00 9.84 179 GLY A N 1
ATOM 1390 C CA . GLY A 1 172 ? -7.405 14.035 38.111 1.00 9.57 179 GLY A CA 1
ATOM 1391 C C . GLY A 1 172 ? -6.866 13.081 37.063 1.00 9.70 179 GLY A C 1
ATOM 1392 O O . GLY A 1 172 ? -7.597 12.536 36.241 1.00 10.24 179 GLY A O 1
ATOM 1393 N N . LEU A 1 173 ? -5.564 12.877 37.104 1.00 9.42 180 LEU A N 1
ATOM 1394 C CA . LEU A 1 173 ? -4.923 11.958 36.160 1.00 8.88 180 LEU A CA 1
ATOM 1395 C C . LEU A 1 173 ? -5.096 10.477 36.613 1.00 9.27 180 LEU A C 1
ATOM 1396 O O . LEU A 1 173 ? -4.799 10.152 37.755 1.00 9.63 180 LEU A O 1
ATOM 1401 N N . GLU A 1 174 ? -5.651 9.674 35.714 1.00 8.00 181 GLU A N 1
ATOM 1402 C CA . GLU A 1 174 ? -5.887 8.248 35.915 1.00 8.61 181 GLU A CA 1
ATOM 1403 C C . GLU A 1 174 ? -4.637 7.452 35.643 1.00 8.30 181 GLU A C 1
ATOM 1404 O O . GLU A 1 174 ? -3.726 7.920 34.966 1.00 8.11 181 GLU A O 1
ATOM 1410 N N . THR A 1 175 ? -4.610 6.231 36.149 1.00 8.36 182 THR A N 1
ATOM 1411 C CA . THR A 1 175 ? -3.540 5.305 35.835 1.00 8.57 182 THR A CA 1
ATOM 1412 C C . THR A 1 175 ? -3.678 4.675 34.434 1.00 9.35 182 THR A C 1
ATOM 1413 O O . THR A 1 175 ? -4.763 4.652 33.819 1.00 9.31 182 THR A O 1
ATOM 1417 N N . GLU A 1 176 ? -2.575 4.133 33.925 1.00 9.02 183 GLU A N 1
ATOM 1418 C CA . GLU A 1 176 ? -2.614 3.345 32.689 1.00 10.89 183 GLU A CA 1
ATOM 1419 C C . GLU A 1 176 ? -3.602 2.204 32.789 1.00 11.05 183 GLU A C 1
ATOM 1420 O O . GLU A 1 176 ? -4.302 1.893 31.803 1.00 14.84 183 GLU A O 1
ATOM 1426 N N . SER A 1 177 ? -3.690 1.557 33.934 1.00 9.95 184 SER A N 1
ATOM 1427 C CA . SER A 1 177 ? -4.645 0.473 34.096 1.00 10.45 184 SER A CA 1
ATOM 1428 C C . SER A 1 177 ? -6.075 0.905 33.948 1.00 10.32 184 SER A C 1
ATOM 1429 O O . SER A 1 177 ? -6.918 0.150 33.453 1.00 13.25 184 SER A O 1
ATOM 1433 N N . SER A 1 178 ? -6.383 2.087 34.474 1.00 9.01 185 SER A N 1
ATOM 1434 C CA . SER A 1 178 ? -7.726 2.623 34.346 1.00 8.82 185 SER A CA 1
ATOM 1435 C C . SER A 1 178 ? -8.090 3.147 32.946 1.00 8.34 185 SER A C 1
ATOM 1436 O O . SER A 1 178 ? -9.264 3.180 32.570 1.00 8.56 185 SER A O 1
ATOM 1439 N N . TYR A 1 179 ? -7.067 3.611 32.212 1.00 8.86 186 TYR A N 1
ATOM 1440 C CA . TYR A 1 179 ? -7.314 4.278 30.959 1.00 8.24 186 TYR A CA 1
ATOM 1441 C C . TYR A 1 179 ? -6.123 4.009 30.022 1.00 7.75 186 TYR A C 1
ATOM 1442 O O . TYR A 1 179 ? -5.217 4.818 29.864 1.00 8.15 186 TYR A O 1
ATOM 1451 N N . PRO A 1 180 ? -6.074 2.793 29.477 1.00 8.69 187 PRO A N 1
ATOM 1452 C CA . PRO A 1 180 ? -4.888 2.406 28.760 1.00 9.47 187 PRO A CA 1
ATOM 1453 C C . PRO A 1 180 ? -4.672 3.023 27.419 1.00 9.20 187 PRO A C 1
ATOM 1454 O O . PRO A 1 180 ? -5.586 3.628 26.842 1.00 9.34 187 PRO A O 1
ATOM 1458 N N . TYR A 1 181 ? -3.457 2.865 26.897 1.00 9.00 188 TYR A N 1
ATOM 1459 C CA . TYR A 1 181 ? -3.052 3.595 25.695 1.00 8.04 188 TYR A CA 1
ATOM 1460 C C . TYR A 1 181 ? -3.434 2.822 24.429 1.00 9.30 188 TYR A C 1
ATOM 1461 O O . TYR A 1 181 ? -3.200 1.621 24.340 1.00 9.64 188 TYR A O 1
ATOM 1470 N N . THR A 1 182 ? -3.971 3.544 23.443 1.00 8.68 189 THR A N 1
ATOM 1471 C CA . THR A 1 182 ? -4.353 2.967 22.178 1.00 9.87 189 THR A CA 1
ATOM 1472 C C . THR A 1 182 ? -3.670 3.560 20.954 1.00 9.43 189 THR A C 1
ATOM 1473 O O . THR A 1 182 ? -3.769 3.040 19.873 1.00 11.40 189 THR A O 1
ATOM 1477 N N . ALA A 1 183 ? -3.078 4.732 21.092 1.00 8.97 190 ALA A N 1
ATOM 1478 C CA . ALA A 1 183 ? -2.437 5.468 19.977 1.00 10.46 190 ALA A CA 1
ATOM 1479 C C . ALA A 1 183 ? -3.383 6.028 18.955 1.00 11.40 190 ALA A C 1
ATOM 1480 O O . ALA A 1 183 ? -2.949 6.421 17.872 1.00 13.34 190 ALA A O 1
ATOM 1482 N N . VAL A 1 184 ? -4.650 6.088 19.325 1.00 11.64 191 VAL A N 1
ATOM 1483 C CA . VAL A 1 184 ? -5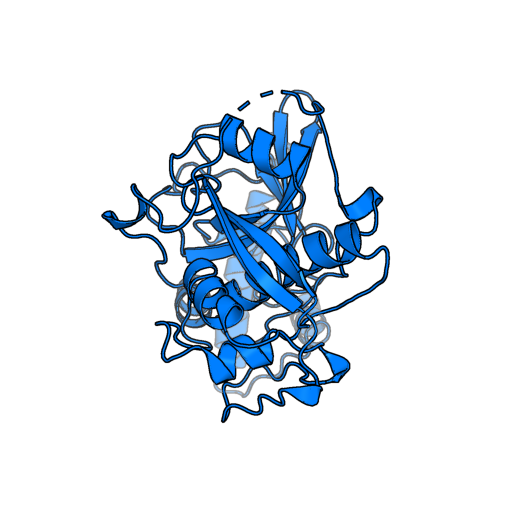.713 6.626 18.462 1.00 13.04 191 VAL A CA 1
ATOM 1484 C C . VAL A 1 184 ? -6.523 7.596 19.316 1.00 12.64 191 VAL A C 1
ATOM 1485 O O . VAL A 1 184 ? -7.031 7.210 20.367 1.00 12.85 191 VAL A O 1
ATOM 1489 N N . GLU A 1 185 ? -6.715 8.827 18.881 1.00 12.45 192 GLU A N 1
ATOM 1490 C CA . GLU A 1 185 ? -7.527 9.709 19.689 1.00 12.69 192 GLU A CA 1
ATOM 1491 C C . GLU A 1 185 ? -8.986 9.226 19.661 1.00 12.00 192 GLU A C 1
ATOM 1492 O O . GLU A 1 185 ? -9.513 8.874 18.606 1.00 14.14 192 GLU A O 1
ATOM 1498 N N . GLY A 1 186 ? -9.655 9.219 20.811 1.00 12.41 193 GLY A N 1
ATOM 1499 C CA . GLY A 1 186 ? -11.057 8.858 20.896 1.00 13.82 193 GLY A CA 1
ATOM 1500 C C . GLY A 1 186 ? -11.776 9.809 21.854 1.00 13.31 193 GLY A C 1
ATOM 1501 O O . GLY A 1 186 ? -11.228 10.795 22.314 1.00 14.70 193 GLY A O 1
ATOM 1502 N N . GLN A 1 187 ? -13.045 9.508 22.082 1.00 14.52 194 GLN A N 1
ATOM 1503 C CA . GLN A 1 187 ? -13.861 10.303 22.964 1.00 14.55 194 GLN A CA 1
ATOM 1504 C C . GLN A 1 187 ? -13.297 10.242 24.369 1.00 12.35 194 GLN A C 1
ATOM 1505 O O . GLN A 1 187 ? -12.816 9.202 24.820 1.00 14.30 194 GLN A O 1
ATOM 1511 N N . CYS A 1 188 ? -13.390 11.340 25.096 1.00 12.50 195 CYS A N 1
ATOM 1512 C CA . CYS A 1 188 ? -12.891 11.396 26.458 1.00 12.24 195 CYS A CA 1
ATOM 1513 C C . CYS A 1 188 ? -13.668 10.437 27.352 1.00 11.87 195 CYS A C 1
ATOM 1514 O O . CYS A 1 188 ? -14.917 10.492 27.388 1.00 15.49 195 CYS A O 1
ATOM 1517 N N . ARG A 1 189 ? -12.939 9.573 28.066 1.00 11.38 196 ARG A N 1
ATOM 1518 C CA . ARG A 1 189 ? -13.495 8.626 28.999 1.00 11.87 196 ARG A CA 1
ATOM 1519 C C . ARG A 1 189 ? -13.104 8.890 30.452 1.00 10.98 196 ARG A C 1
ATOM 1520 O O . ARG A 1 189 ? -13.124 8.002 31.270 1.00 12.69 196 ARG A O 1
ATOM 1528 N N . TYR A 1 190 ? -12.849 10.133 30.779 1.00 11.27 197 TYR A N 1
ATOM 1529 C CA . TYR A 1 190 ? -12.517 10.533 32.132 1.00 10.19 197 TYR A CA 1
ATOM 1530 C C . TYR A 1 190 ? -13.556 10.036 33.086 1.00 11.73 197 TYR A C 1
ATOM 1531 O O . TYR A 1 190 ? -14.760 10.226 32.860 1.00 12.47 197 TYR A O 1
ATOM 1540 N N . ASN A 1 191 ? -13.078 9.438 34.167 1.00 11.88 198 ASN A N 1
ATOM 1541 C CA . ASN A 1 191 ? -13.875 8.965 35.306 1.00 11.87 198 ASN A CA 1
ATOM 1542 C C . ASN A 1 191 ? -13.277 9.529 36.585 1.00 12.46 198 ASN A C 1
ATOM 1543 O O . ASN A 1 191 ? -12.194 9.132 37.017 1.00 11.97 198 ASN A O 1
ATOM 1548 N N . LYS A 1 192 ? -13.980 10.490 37.174 1.00 14.92 199 LYS A N 1
ATOM 1549 C CA . LYS A 1 192 ? -13.489 11.168 38.358 1.00 15.29 199 LYS A CA 1
ATOM 1550 C C . LYS A 1 192 ? -13.122 10.226 39.493 1.00 14.11 199 LYS A C 1
ATOM 1551 O O . LYS A 1 192 ? -12.207 10.479 40.273 1.00 14.43 199 LYS A O 1
ATOM 1557 N N . GLN A 1 193 ? -13.817 9.109 39.578 1.00 13.59 200 GLN A N 1
ATOM 1558 C CA . GLN A 1 193 ? -13.605 8.175 40.652 1.00 14.42 200 GLN A CA 1
ATOM 1559 C C . GLN A 1 193 ? -12.253 7.490 40.534 1.00 13.82 200 GLN A C 1
ATOM 1560 O O . GLN A 1 193 ? -11.780 6.881 41.502 1.00 15.67 200 GLN A O 1
ATOM 1566 N N . LEU A 1 194 ? -11.674 7.536 39.323 1.00 12.20 201 LEU A N 1
ATOM 1567 C CA . LEU A 1 194 ? -10.388 6.905 39.052 1.00 12.01 201 LEU A CA 1
ATOM 1568 C C . LEU A 1 194 ? -9.240 7.917 38.933 1.00 10.89 201 LEU A C 1
ATOM 1569 O O . LEU A 1 194 ? -8.084 7.541 38.741 1.00 11.96 201 LEU A O 1
ATOM 1574 N N . GLY A 1 195 ? -9.503 9.197 39.104 1.00 10.66 202 GLY A N 1
ATOM 1575 C CA . GLY A 1 195 ? -8.417 10.155 39.161 1.00 11.54 202 GLY A CA 1
ATOM 1576 C C . GLY A 1 195 ? -7.535 9.970 40.388 1.00 12.45 202 GLY A C 1
ATOM 1577 O O . GLY A 1 195 ? -8.034 9.690 41.483 1.00 15.06 202 GLY A O 1
ATOM 1578 N N . VAL A 1 196 ? -6.224 10.076 40.207 1.00 11.11 203 VAL A N 1
ATOM 1579 C CA . VAL A 1 196 ? -5.279 9.816 41.290 1.00 12.28 203 VAL A CA 1
ATOM 1580 C C . VAL A 1 196 ? -4.492 11.060 41.693 1.00 11.75 203 VAL A C 1
ATOM 1581 O O . VAL A 1 196 ? -4.137 11.203 42.877 1.00 14.85 203 VAL A O 1
ATOM 1585 N N . ALA A 1 197 ? -4.128 11.881 40.704 1.00 11.77 204 ALA A N 1
ATOM 1586 C CA . ALA A 1 197 ? -3.182 12.976 40.915 1.00 11.30 204 ALA A CA 1
ATOM 1587 C C . ALA A 1 197 ? -3.632 14.212 40.211 1.00 10.84 204 ALA A C 1
ATOM 1588 O O . ALA A 1 197 ? -4.187 14.125 39.132 1.00 11.61 204 ALA A O 1
ATOM 1590 N N . LYS A 1 198 ? -3.354 15.375 40.814 1.00 10.14 205 LYS A N 1
ATOM 1591 C CA . LYS A 1 198 ? -3.611 16.666 40.183 1.00 11.00 205 LYS A CA 1
ATOM 1592 C C . LYS A 1 198 ? -2.374 17.541 40.296 1.00 10.65 205 LYS A C 1
ATOM 1593 O O . LYS A 1 198 ? -1.432 17.245 41.027 1.00 10.61 205 LYS A O 1
ATOM 1599 N N . VAL A 1 199 ? -2.368 18.604 39.496 1.00 9.66 206 VAL A N 1
ATOM 1600 C CA . VAL A 1 199 ? -1.314 19.570 39.493 1.00 11.09 206 VAL A CA 1
ATOM 1601 C C . VAL A 1 199 ? -1.756 20.781 40.304 1.00 11.57 206 VAL A C 1
ATOM 1602 O O . VAL A 1 199 ? -2.871 21.255 40.122 1.00 12.86 206 VAL A O 1
ATOM 1606 N N . THR A 1 200 ? -0.873 21.273 41.180 1.00 12.42 207 THR A N 1
ATOM 1607 C CA . THR A 1 200 ? -1.186 22.474 41.945 1.00 13.56 207 THR A CA 1
ATOM 1608 C C . THR A 1 200 ? -0.433 23.715 41.470 1.00 14.40 207 THR A C 1
ATOM 1609 O O . THR A 1 200 ? -0.731 24.838 41.917 1.00 17.70 207 THR A O 1
ATOM 1613 N N . GLY A 1 201 ? 0.543 23.520 40.589 1.00 12.59 208 GLY A N 1
ATOM 1614 C CA . GLY A 1 201 ? 1.364 24.569 40.076 1.00 12.53 208 GLY A CA 1
ATOM 1615 C C . GLY A 1 201 ? 2.488 23.922 39.318 1.00 11.17 208 GLY A C 1
ATOM 1616 O O . GLY A 1 201 ? 2.585 22.698 39.308 1.00 11.98 208 GLY A O 1
ATOM 1617 N N . PHE A 1 202 ? 3.308 24.692 38.629 1.00 11.93 209 PHE A N 1
ATOM 1618 C CA . PHE A 1 202 ? 4.448 24.094 37.945 1.00 11.31 209 PHE A CA 1
ATOM 1619 C C . PHE A 1 202 ? 5.602 25.060 37.822 1.00 11.76 209 PHE A C 1
ATOM 1620 O O . PHE A 1 202 ? 5.409 26.289 37.748 1.00 13.08 209 PHE A O 1
ATOM 1628 N N . TYR A 1 203 ? 6.803 24.494 37.805 1.00 10.32 210 TYR A N 1
ATOM 1629 C CA . TYR A 1 203 ? 8.024 25.236 37.515 1.00 11.58 210 TYR A CA 1
ATOM 1630 C C . TYR A 1 203 ? 8.338 25.180 36.027 1.00 11.59 210 TYR A C 1
ATOM 1631 O O . TYR A 1 203 ? 7.991 24.199 35.369 1.00 11.39 210 TYR A O 1
ATOM 1640 N N . THR A 1 204 ? 8.989 26.228 35.523 1.00 11.96 211 THR A N 1
ATOM 1641 C CA . THR A 1 204 ? 9.433 26.313 34.140 1.00 12.23 211 THR A CA 1
ATOM 1642 C C . THR A 1 204 ? 10.874 26.695 34.075 1.00 12.29 211 THR A C 1
ATOM 1643 O O . THR A 1 204 ? 11.386 27.472 34.913 1.00 14.08 211 THR A O 1
ATOM 1647 N N . VAL A 1 205 ? 11.530 26.200 33.038 1.00 11.50 212 VAL A N 1
ATOM 1648 C CA . VAL A 1 205 ? 12.813 26.730 32.576 1.00 11.77 212 VAL A CA 1
ATOM 1649 C C . VAL A 1 205 ? 12.628 26.883 31.086 1.00 10.91 212 VAL A C 1
ATOM 1650 O O . VAL A 1 205 ? 12.723 25.914 30.310 1.00 10.72 212 VAL A O 1
ATOM 1654 N N . HIS A 1 206 ? 12.403 28.143 30.669 1.00 12.24 213 HIS A N 1
ATOM 1655 C CA . HIS A 1 206 ? 12.230 28.485 29.249 1.00 13.68 213 HIS A CA 1
ATOM 1656 C C . HIS A 1 206 ? 13.356 29.421 28.730 1.00 14.90 213 HIS A C 1
ATOM 1657 O O . HIS A 1 206 ? 13.327 29.891 27.590 1.00 15.99 213 HIS A O 1
ATOM 1664 N N . SER A 1 207 ? 14.343 29.660 29.573 1.00 13.85 214 SER A N 1
ATOM 1665 C CA . SER A 1 207 ? 15.331 30.697 29.334 1.00 14.10 214 SER A CA 1
ATOM 1666 C C . SER A 1 207 ? 16.505 30.297 28.466 1.00 13.72 214 SER A C 1
ATOM 1667 O O . SER A 1 207 ? 17.282 31.151 28.096 1.00 15.32 214 SER A O 1
ATOM 1670 N N . GLY A 1 208 ? 16.710 28.994 28.261 1.00 11.85 215 GLY A N 1
ATOM 1671 C CA . GLY A 1 208 ? 17.891 28.467 27.600 1.00 11.69 215 GLY A CA 1
ATOM 1672 C C . GLY A 1 208 ? 18.982 28.139 28.596 1.00 11.80 215 GLY A C 1
ATOM 1673 O O . GLY A 1 208 ? 20.028 27.671 28.179 1.00 13.87 215 GLY A O 1
ATOM 1674 N N . SER A 1 209 ? 18.756 28.327 29.913 1.00 11.80 216 SER A N 1
ATOM 1675 C CA . SER A 1 209 ? 19.781 28.099 30.903 1.00 12.00 216 SER A CA 1
ATOM 1676 C C . SER A 1 209 ? 19.880 26.659 31.292 1.00 11.55 216 SER A C 1
ATOM 1677 O O . SER A 1 209 ? 19.007 26.136 31.957 1.00 11.11 216 SER A O 1
ATOM 1680 N N . GLU A 1 210 ? 20.956 26.029 30.876 1.00 11.92 217 GLU A N 1
ATOM 1681 C CA . GLU A 1 210 ? 21.211 24.672 31.284 1.00 11.83 217 GLU A CA 1
ATOM 1682 C C . GLU A 1 210 ? 21.577 24.527 32.728 1.00 12.17 217 GLU A C 1
ATOM 1683 O O . GLU A 1 210 ? 21.438 23.431 33.286 1.00 13.07 217 GLU A O 1
ATOM 1689 N N . VAL A 1 211 ? 22.084 25.593 33.352 1.00 12.59 218 VAL A N 1
ATOM 1690 C CA . VAL A 1 211 ? 22.318 25.579 34.785 1.00 13.89 218 VAL A CA 1
ATOM 1691 C C . VAL A 1 211 ? 20.989 25.539 35.551 1.00 12.99 218 VAL A C 1
ATOM 1692 O O . VAL A 1 211 ? 20.836 24.789 36.518 1.00 13.47 218 VAL A O 1
ATOM 1696 N N . GLU A 1 212 ? 20.042 26.342 35.116 1.00 13.02 219 GLU A N 1
ATOM 1697 C CA . GLU A 1 212 ? 18.741 26.348 35.730 1.00 13.65 219 GLU A CA 1
ATOM 1698 C C . GLU A 1 212 ? 18.066 25.010 35.559 1.00 12.99 219 GLU A C 1
ATOM 1699 O O . GLU A 1 212 ? 17.476 24.508 36.470 1.00 12.61 219 GLU A O 1
ATOM 1705 N N . LEU A 1 213 ? 18.172 24.441 34.377 1.00 10.75 220 LEU A N 1
ATOM 1706 C CA . LEU A 1 213 ? 17.575 23.080 34.1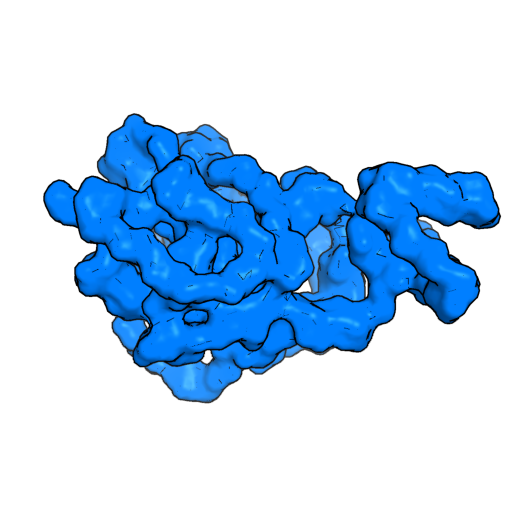60 1.00 10.14 220 LEU A CA 1
ATOM 1707 C C . LEU A 1 213 ? 18.253 22.057 35.053 1.00 10.38 220 LEU A C 1
ATOM 1708 O O . LEU A 1 213 ? 17.579 21.176 35.635 1.00 11.19 220 LEU A O 1
ATOM 1713 N N . LYS A 1 214 ? 19.583 22.117 35.185 1.00 10.45 221 LYS A N 1
ATOM 1714 C CA . LYS A 1 214 ? 20.271 21.176 36.075 1.00 11.17 221 LYS A CA 1
ATOM 1715 C C . LYS A 1 214 ? 19.765 21.317 37.519 1.00 11.12 221 LYS A C 1
ATOM 1716 O O . LYS A 1 214 ? 19.565 20.333 38.253 1.00 12.51 221 LYS A O 1
ATOM 1722 N N . ASN A 1 215 ? 19.628 22.553 37.959 1.00 12.19 222 ASN A N 1
ATOM 1723 C CA . ASN A 1 215 ? 19.115 22.822 39.289 1.00 13.02 222 ASN A CA 1
ATOM 1724 C C . ASN A 1 215 ? 17.751 22.191 39.509 1.00 12.24 222 ASN A C 1
ATOM 1725 O O . ASN A 1 215 ? 17.423 21.665 40.572 1.00 13.49 222 ASN A O 1
ATOM 1730 N N . LEU A 1 216 ? 16.898 22.379 38.508 1.00 10.98 223 LEU A N 1
ATOM 1731 C CA . LEU A 1 216 ? 15.491 21.851 38.576 1.00 10.94 223 LEU A CA 1
ATOM 1732 C C . LEU A 1 216 ? 15.496 20.336 38.671 1.00 10.62 223 LEU A C 1
ATOM 1733 O O . LEU A 1 216 ? 14.881 19.730 39.548 1.00 12.24 223 LEU A O 1
ATOM 1738 N N . VAL A 1 217 ? 16.188 19.696 37.748 1.00 9.96 224 VAL A N 1
ATOM 1739 C CA . VAL A 1 217 ? 16.263 18.232 37.739 1.00 10.27 224 VAL A CA 1
ATOM 1740 C C . VAL A 1 217 ? 16.924 17.718 39.013 1.00 11.51 224 VAL A C 1
ATOM 1741 O O . VAL A 1 217 ? 16.436 16.769 39.636 1.00 12.21 224 VAL A O 1
ATOM 1745 N N . GLY A 1 218 ? 18.051 18.306 39.369 1.00 11.70 225 GLY A N 1
ATOM 1746 C CA . GLY A 1 218 ? 18.786 17.806 40.523 1.00 12.79 225 GLY A CA 1
ATOM 1747 C C . GLY A 1 218 ? 18.095 17.980 41.854 1.00 13.42 225 GLY A C 1
ATOM 1748 O O . GLY A 1 218 ? 18.255 17.136 42.755 1.00 15.33 225 GLY A O 1
ATOM 1749 N N . ALA A 1 219 ? 17.285 19.022 41.966 1.00 13.25 226 ALA A N 1
ATOM 1750 C CA . ALA A 1 219 ? 16.545 19.252 43.217 1.00 12.46 226 ALA A CA 1
ATOM 1751 C C . ALA A 1 219 ? 15.173 18.577 43.278 1.00 12.57 226 ALA A C 1
ATOM 1752 O O . ALA A 1 219 ? 14.741 18.059 44.321 1.00 16.11 226 ALA A O 1
ATOM 1754 N N . GLU A 1 220 ? 14.476 18.593 42.153 1.00 12.18 227 GLU A N 1
ATOM 1755 C CA . GLU A 1 220 ? 13.052 18.273 42.131 1.00 11.65 227 GLU A CA 1
ATOM 1756 C C . GLU A 1 220 ? 12.696 16.932 41.516 1.00 11.67 227 GLU A C 1
ATOM 1757 O O . GLU A 1 220 ? 11.674 16.383 41.897 1.00 14.22 227 GLU A O 1
ATOM 1763 N N . GLY A 1 221 ? 13.456 16.453 40.521 1.00 11.00 228 GLY A N 1
ATOM 1764 C CA . GLY A 1 221 ? 13.104 15.218 39.875 1.00 10.88 228 GLY A CA 1
ATOM 1765 C C . GLY A 1 221 ? 13.069 15.362 38.363 1.00 10.17 228 GLY A C 1
ATOM 1766 O O . GLY A 1 221 ? 13.484 16.379 37.791 1.00 10.07 228 GLY A O 1
ATOM 1767 N N . PRO A 1 222 ? 12.606 14.300 37.687 1.00 8.74 229 PRO A N 1
ATOM 1768 C CA . PRO A 1 222 ? 12.553 14.325 36.212 1.00 8.91 229 PRO A CA 1
ATOM 1769 C C . PRO A 1 222 ? 11.719 15.488 35.675 1.00 7.95 229 PRO A C 1
ATOM 1770 O O . PRO A 1 222 ? 10.567 15.704 36.136 1.00 8.87 229 PRO A O 1
ATOM 1774 N N . ALA A 1 223 ? 12.269 16.191 34.671 1.00 7.93 230 ALA A N 1
ATOM 1775 C CA . ALA A 1 223 ? 11.600 17.392 34.119 1.00 7.45 230 ALA A CA 1
ATOM 1776 C C . ALA A 1 223 ? 11.165 17.065 32.671 1.00 6.79 230 ALA A C 1
ATOM 1777 O O . ALA A 1 223 ? 11.904 16.509 31.878 1.00 7.37 230 ALA A O 1
ATOM 1779 N N . ALA A 1 224 ? 9.975 17.510 32.350 1.00 6.60 231 ALA A N 1
ATOM 1780 C CA . ALA A 1 224 ? 9.488 17.513 30.983 1.00 7.05 231 ALA A CA 1
ATOM 1781 C C . ALA A 1 224 ? 10.302 18.505 30.174 1.00 7.39 231 ALA A C 1
ATOM 1782 O O . ALA A 1 224 ? 10.506 19.622 30.593 1.00 8.79 231 ALA A O 1
ATOM 1784 N N . VAL A 1 225 ? 10.732 18.119 28.987 1.00 6.54 232 VAL A N 1
ATOM 1785 C CA . VAL A 1 225 ? 11.473 18.962 28.084 1.00 7.12 232 VAL A CA 1
ATOM 1786 C C . VAL A 1 225 ? 11.054 18.730 26.654 1.00 7.07 232 VAL A C 1
ATOM 1787 O O . VAL A 1 225 ? 10.479 17.720 26.349 1.00 8.63 232 VAL A O 1
ATOM 1791 N N . ALA A 1 226 ? 11.306 19.697 25.770 1.00 7.92 233 ALA A N 1
ATOM 1792 C CA . ALA A 1 226 ? 11.128 19.478 24.354 1.00 8.49 233 ALA A CA 1
ATOM 1793 C C . ALA A 1 226 ? 12.436 19.758 23.619 1.00 8.07 233 ALA A C 1
ATOM 1794 O O . ALA A 1 226 ? 13.238 20.600 24.066 1.00 9.60 233 ALA A O 1
ATOM 1796 N N . VAL A 1 227 ? 12.659 19.021 22.533 1.00 7.66 234 VAL A N 1
ATOM 1797 C CA . VAL A 1 227 ? 13.893 19.096 21.803 1.00 7.71 234 VAL A CA 1
ATOM 1798 C C . VAL A 1 227 ? 13.612 19.161 20.315 1.00 8.17 234 VAL A C 1
ATOM 1799 O O . VAL A 1 227 ? 12.548 18.743 19.852 1.00 8.09 234 VAL A O 1
ATOM 1803 N N . ASP A 1 228 ? 14.573 19.697 19.579 1.00 8.71 235 ASP A N 1
ATOM 1804 C CA . ASP A 1 228 ? 14.546 19.754 18.109 1.00 9.13 235 ASP A CA 1
ATOM 1805 C C . ASP A 1 228 ? 15.088 18.457 17.540 1.00 9.52 235 ASP A C 1
ATOM 1806 O O . ASP A 1 228 ? 16.290 18.215 17.562 1.00 11.05 235 ASP A O 1
ATOM 1811 N N . VAL A 1 229 ? 14.202 17.573 17.117 1.00 8.65 236 VAL A N 1
ATOM 1812 C CA . VAL A 1 229 ? 14.544 16.259 16.539 1.00 8.64 236 VAL A CA 1
ATOM 1813 C C . VAL A 1 229 ? 14.830 16.410 15.061 1.00 9.59 236 VAL A C 1
ATOM 1814 O O . VAL A 1 229 ? 14.013 16.962 14.301 1.00 10.21 236 VAL A O 1
ATOM 1818 N N . GLU A 1 230 ? 16.005 15.950 14.670 1.00 9.79 237 GLU A N 1
ATOM 1819 C CA . GLU A 1 230 ? 16.482 15.852 13.290 1.00 10.32 237 GLU A CA 1
ATOM 1820 C C . GLU A 1 230 ? 16.704 14.388 12.908 1.00 8.90 237 GLU A C 1
ATOM 1821 O O . GLU A 1 230 ? 16.502 13.474 13.709 1.00 9.62 237 GLU A O 1
ATOM 1827 N N . SER A 1 231 ? 17.093 14.161 11.650 1.00 9.85 238 SER A N 1
ATOM 1828 C CA . SER A 1 231 ? 17.198 12.798 11.157 1.00 11.25 238 SER A CA 1
ATOM 1829 C C . SER A 1 231 ? 18.124 11.899 11.998 1.00 9.89 238 SER A C 1
ATOM 1830 O O . SER A 1 231 ? 17.805 10.741 12.308 1.00 11.34 238 SER A O 1
ATOM 1833 N N . ASP A 1 232 ? 19.302 12.400 12.393 1.00 10.33 239 ASP A N 1
ATOM 1834 C CA . ASP A 1 232 ? 20.187 11.555 13.182 1.00 10.82 239 ASP A CA 1
ATOM 1835 C C . ASP A 1 232 ? 19.583 11.232 14.557 1.00 10.14 239 ASP A C 1
ATOM 1836 O O . ASP A 1 232 ? 19.951 10.215 15.147 1.00 12.10 239 ASP A O 1
ATOM 1841 N N . PHE A 1 233 ? 18.720 12.099 15.092 1.00 8.59 240 PHE A N 1
ATOM 1842 C CA . PHE A 1 233 ? 18.013 11.777 16.350 1.00 8.98 240 PHE A CA 1
ATOM 1843 C C . PHE A 1 233 ? 17.084 10.574 16.134 1.00 8.00 240 PHE A C 1
ATOM 1844 O O . PHE A 1 233 ? 17.011 9.662 16.975 1.00 8.86 240 PHE A O 1
ATOM 1852 N N . MET A 1 234 ? 16.348 10.601 15.017 1.00 8.74 241 MET A N 1
ATOM 1853 C CA . MET A 1 234 ? 15.465 9.471 14.634 1.00 8.97 241 MET A CA 1
ATOM 1854 C C . MET A 1 234 ? 16.272 8.160 14.619 1.00 8.29 241 MET A C 1
ATOM 1855 O O . MET A 1 234 ? 15.779 7.112 15.054 1.00 8.88 241 MET A O 1
ATOM 1860 N N . MET A 1 235 ? 17.526 8.222 14.146 1.00 9.05 242 MET A N 1
ATOM 1861 C CA . MET A 1 235 ? 18.347 7.035 13.998 1.00 9.73 242 MET A CA 1
ATOM 1862 C C . MET A 1 235 ? 19.347 6.775 15.143 1.00 8.32 242 MET A C 1
ATOM 1863 O O . MET A 1 235 ? 20.151 5.873 15.077 1.00 9.01 242 MET A O 1
ATOM 1868 N N . TYR A 1 236 ? 19.329 7.577 16.189 1.00 8.93 243 TYR A N 1
ATOM 1869 C CA . TYR A 1 236 ? 20.288 7.455 17.280 1.00 8.54 243 TYR A CA 1
ATOM 1870 C C . TYR A 1 236 ? 20.285 6.093 17.932 1.00 8.61 243 TYR A C 1
ATOM 1871 O O . TYR A 1 236 ? 19.189 5.586 18.241 1.00 9.05 243 TYR A O 1
ATOM 1880 N N . ARG A 1 237 ? 21.490 5.561 18.180 1.00 8.00 244 ARG A N 1
ATOM 1881 C CA . ARG A 1 237 ? 21.639 4.315 18.861 1.00 9.24 244 ARG A CA 1
ATOM 1882 C C . ARG A 1 237 ? 22.364 4.464 20.206 1.00 8.85 244 ARG A C 1
ATOM 1883 O O . ARG A 1 237 ? 21.912 3.911 21.201 1.00 9.79 244 ARG A O 1
ATOM 1891 N N . SER A 1 238 ? 23.521 5.124 20.228 1.00 9.70 245 SER A N 1
ATOM 1892 C CA . SER A 1 238 ? 24.301 5.174 21.465 1.00 9.58 245 SER A CA 1
ATOM 1893 C C . SER A 1 238 ? 25.231 6.349 21.503 1.00 10.99 245 SER A C 1
ATOM 1894 O O . SER A 1 238 ? 25.527 6.946 20.455 1.00 9.98 245 SER A O 1
ATOM 1897 N N . GLY A 1 239 ? 25.726 6.649 22.701 1.00 10.53 246 GLY A N 1
ATOM 1898 C CA . GLY A 1 239 ? 26.734 7.679 22.832 1.00 10.52 246 GLY A CA 1
ATOM 1899 C C . GLY A 1 239 ? 26.106 9.002 23.175 1.00 10.40 246 GLY A C 1
ATOM 1900 O O . GLY A 1 239 ? 24.977 9.058 23.657 1.00 11.96 246 GLY A O 1
ATOM 1901 N N . ILE A 1 240 ? 26.879 10.078 23.031 1.00 9.75 247 ILE A N 1
ATOM 1902 C CA . ILE A 1 240 ? 26.423 11.418 23.414 1.00 11.24 247 ILE A CA 1
ATOM 1903 C C . ILE A 1 240 ? 26.038 12.173 22.153 1.00 10.54 247 ILE A C 1
ATOM 1904 O O . ILE A 1 240 ? 26.888 12.514 21.317 1.00 10.68 247 ILE A O 1
ATOM 1909 N N . TYR A 1 241 ? 24.756 12.397 21.955 1.00 10.03 248 TYR A N 1
ATOM 1910 C CA . TYR A 1 241 ? 24.244 13.066 20.782 1.00 9.73 248 TYR A CA 1
ATOM 1911 C C . TYR A 1 241 ? 24.551 14.530 20.796 1.00 11.20 248 TYR A C 1
ATOM 1912 O O . TYR A 1 241 ? 24.440 15.195 21.817 1.00 11.19 248 TYR A O 1
ATOM 1921 N N . GLN A 1 242 ? 24.926 15.036 19.622 1.00 11.07 249 GLN A N 1
ATOM 1922 C CA . GLN A 1 242 ? 25.180 16.451 19.381 1.00 14.01 249 GLN A CA 1
ATOM 1923 C C . GLN A 1 242 ? 24.720 16.765 17.982 1.00 14.09 249 GLN A C 1
ATOM 1924 O O . GLN A 1 242 ? 24.769 15.906 17.121 1.00 14.90 249 GLN A O 1
ATOM 1930 N N . SER A 1 243 ? 24.388 18.012 17.720 1.00 13.07 250 SER A N 1
ATOM 1931 C CA . SER A 1 243 ? 24.045 18.497 16.396 1.00 14.79 250 SER A CA 1
ATOM 1932 C C . SER A 1 243 ? 24.548 19.908 16.207 1.00 15.20 250 SER A C 1
ATOM 1933 O O . SER A 1 243 ? 24.384 20.717 17.079 1.00 17.20 250 SER A O 1
ATOM 1936 N N . GLN A 1 244 ? 25.105 20.194 15.040 1.00 17.60 251 GLN A N 1
ATOM 1937 C CA . GLN A 1 244 ? 25.467 21.596 14.707 1.00 19.37 251 GLN A CA 1
ATOM 1938 C C . GLN A 1 244 ? 24.373 22.332 13.974 1.00 18.17 251 GLN A C 1
ATOM 1939 O O . GLN A 1 244 ? 24.527 23.538 13.676 1.00 18.18 251 GLN A O 1
ATOM 1945 N N . THR A 1 245 ? 23.276 21.651 13.656 1.00 16.36 252 THR A N 1
ATOM 1946 C CA . THR A 1 245 ? 22.208 22.231 12.849 1.00 16.74 252 THR A CA 1
ATOM 1947 C C . THR A 1 245 ? 20.904 22.387 13.573 1.00 17.25 252 THR A C 1
ATOM 1948 O O . THR A 1 245 ? 19.939 22.980 13.055 1.00 18.76 252 THR A O 1
ATOM 1952 N N . CYS A 1 246 ? 20.827 21.892 14.790 1.00 17.66 253 CYS A N 1
ATOM 1953 C CA . CYS A 1 246 ? 19.541 22.069 15.475 1.00 17.90 253 CYS A CA 1
ATOM 1954 C C . CYS A 1 246 ? 19.388 23.520 15.948 1.00 16.97 253 CYS A C 1
ATOM 1955 O O . CYS A 1 246 ? 20.316 24.309 15.938 1.00 20.39 253 CYS A O 1
ATOM 1958 N N . SER A 1 247 ? 18.180 23.878 16.286 1.00 15.24 254 SER A N 1
ATOM 1959 C CA . SER A 1 247 ? 17.860 25.190 16.749 1.00 14.83 254 SER A CA 1
ATOM 1960 C C . SER A 1 247 ? 17.046 25.084 17.976 1.00 14.45 254 SER A C 1
ATOM 1961 O O . SER A 1 247 ? 16.054 24.323 18.001 1.00 13.04 254 SER A O 1
ATOM 1964 N N . PRO A 1 248 ? 17.345 25.951 18.943 1.00 13.99 255 PRO A N 1
ATOM 1965 C CA . PRO A 1 248 ? 16.572 25.997 20.176 1.00 14.56 255 PRO A CA 1
ATOM 1966 C C . PRO A 1 248 ? 15.190 26.550 19.947 1.00 14.88 255 PRO A C 1
ATOM 1967 O O . PRO A 1 248 ? 14.345 26.415 20.834 1.00 18.95 255 PRO A O 1
ATOM 1971 N N . LEU A 1 249 ? 14.895 27.153 18.787 1.00 14.38 256 LEU A N 1
ATOM 1972 C CA . LEU A 1 249 ? 13.576 27.658 18.468 1.00 15.28 256 LEU A CA 1
ATOM 1973 C C . LEU A 1 249 ? 12.697 26.655 17.761 1.00 16.17 256 LEU A C 1
ATOM 1974 O O . LEU A 1 249 ? 11.522 26.931 17.481 1.00 19.99 256 LEU A O 1
ATOM 1979 N N . ARG A 1 250 ? 13.253 25.508 17.402 1.00 14.38 257 ARG A N 1
ATOM 1980 C CA . ARG A 1 250 ? 12.532 24.543 16.577 1.00 14.57 257 ARG A CA 1
ATOM 1981 C C . ARG A 1 250 ? 12.203 23.272 17.342 1.00 11.59 257 ARG A C 1
ATOM 1982 O O . ARG A 1 250 ? 11.944 22.215 16.747 1.00 13.84 257 ARG A O 1
ATOM 1990 N N . VAL A 1 251 ? 12.120 23.359 18.666 1.00 11.92 258 VAL A N 1
ATOM 1991 C CA . VAL A 1 251 ? 11.764 22.160 19.427 1.00 10.12 258 VAL A CA 1
ATOM 1992 C C . VAL A 1 251 ? 10.448 21.606 18.897 1.00 9.46 258 VAL A C 1
ATOM 1993 O O . VAL A 1 251 ? 9.488 22.326 18.692 1.00 10.50 258 VAL A O 1
ATOM 1997 N N . ASN A 1 252 ? 10.389 20.275 18.740 1.00 7.84 259 ASN A N 1
ATOM 1998 C CA . ASN A 1 252 ? 9.302 19.676 18.041 1.00 7.08 259 ASN A CA 1
ATOM 1999 C C . ASN A 1 252 ? 8.840 18.279 18.517 1.00 5.99 259 ASN A C 1
ATOM 2000 O O . ASN A 1 252 ? 7.957 17.661 17.915 1.00 8.05 259 ASN A O 1
ATOM 2005 N N . HIS A 1 253 ? 9.393 17.853 19.658 1.00 7.46 260 HIS A N 1
ATOM 2006 C CA . HIS A 1 253 ? 9.005 16.606 20.274 1.00 6.66 260 HIS A CA 1
ATOM 2007 C C . HIS A 1 253 ? 9.357 16.693 21.752 1.00 6.70 260 HIS A C 1
ATOM 2008 O O . HIS A 1 253 ? 10.371 17.238 22.096 1.00 9.80 260 HIS A O 1
ATOM 2015 N N . ALA A 1 254 ? 8.505 16.153 22.623 1.00 6.86 261 ALA A N 1
ATOM 2016 C CA . ALA A 1 254 ? 8.691 16.168 24.060 1.00 6.32 261 ALA A CA 1
ATOM 2017 C C . ALA A 1 254 ? 9.260 14.866 24.543 1.00 6.20 261 ALA A C 1
ATOM 2018 O O . ALA A 1 254 ? 8.823 13.806 24.133 1.00 8.40 261 ALA A O 1
ATOM 2020 N N . VAL A 1 255 ? 10.131 14.984 25.543 1.00 6.38 262 VAL A N 1
ATOM 2021 C CA . VAL A 1 255 ? 10.826 13.878 26.224 1.00 6.21 262 VAL A CA 1
ATOM 2022 C C . VAL A 1 255 ? 10.995 14.242 27.706 1.00 6.36 262 VAL A C 1
ATOM 2023 O O . VAL A 1 255 ? 10.377 15.187 28.173 1.00 6.71 262 VAL A O 1
ATOM 2027 N N . LEU A 1 256 ? 11.786 13.482 28.440 1.00 6.38 263 LEU A N 1
ATOM 2028 C CA . LEU A 1 256 ? 11.858 13.606 29.899 1.00 6.37 263 LEU A CA 1
ATOM 2029 C C . LEU A 1 256 ? 13.331 13.578 30.304 1.00 7.08 263 LEU A C 1
ATOM 2030 O O . LEU A 1 256 ? 14.041 12.611 30.042 1.00 7.90 263 LEU A O 1
ATOM 2035 N N . ALA A 1 257 ? 13.779 14.661 30.955 1.00 7.45 264 ALA A N 1
ATOM 2036 C CA . ALA A 1 257 ? 15.147 14.714 31.480 1.00 6.90 264 ALA A CA 1
ATOM 2037 C C . ALA A 1 257 ? 15.165 14.090 32.867 1.00 8.23 264 ALA A C 1
ATOM 2038 O O . ALA A 1 257 ? 14.618 14.661 33.815 1.00 9.09 264 ALA A O 1
ATOM 2040 N N . VAL A 1 258 ? 15.754 12.892 32.913 1.00 8.45 265 VAL A N 1
ATOM 2041 C CA . VAL A 1 258 ? 15.730 12.138 34.151 1.00 8.27 265 VAL A CA 1
ATOM 2042 C C . VAL A 1 258 ? 17.022 12.282 34.981 1.00 10.20 265 VAL A C 1
ATOM 2043 O O . VAL A 1 258 ? 17.106 11.766 36.107 1.00 10.94 265 VAL A O 1
ATOM 2047 N N . GLY A 1 259 ? 18.018 12.952 34.422 1.00 8.66 266 GLY A N 1
ATOM 2048 C CA . GLY A 1 259 ? 19.298 13.104 35.062 1.00 9.84 266 GLY A CA 1
ATOM 2049 C C . GLY A 1 259 ? 20.319 13.758 34.197 1.00 9.86 266 GLY A C 1
ATOM 2050 O O . GLY A 1 259 ? 20.023 14.257 33.109 1.00 9.12 266 GLY A O 1
ATOM 2051 N N . TYR A 1 260 ? 21.564 13.686 34.685 1.00 9.99 267 TYR A N 1
ATOM 2052 C CA . TYR A 1 260 ? 22.680 14.322 34.003 1.00 11.36 267 TYR A CA 1
ATOM 2053 C C . TYR A 1 260 ? 23.959 13.740 34.573 1.00 11.02 267 TYR A C 1
ATOM 2054 O O . TYR A 1 260 ? 23.988 13.264 35.719 1.00 11.71 267 TYR A O 1
ATOM 2063 N N . GLY A 1 261 ? 25.014 13.862 33.805 1.00 11.59 268 GLY A N 1
ATOM 2064 C CA . GLY A 1 261 ? 26.315 13.369 34.224 1.00 12.30 268 GLY A CA 1
ATOM 2065 C C . GLY A 1 261 ? 27.401 13.841 33.315 1.00 13.14 268 GLY A C 1
ATOM 2066 O O . GLY A 1 261 ? 27.240 14.841 32.624 1.00 13.60 268 GLY A O 1
ATOM 2067 N N . THR A 1 262 ? 28.521 13.107 33.352 1.00 16.44 269 THR A N 1
ATOM 2068 C CA . THR A 1 262 ? 29.684 13.441 32.567 1.00 18.24 269 THR A CA 1
ATOM 2069 C C . THR A 1 262 ? 30.434 12.160 32.222 1.00 18.05 269 THR A C 1
ATOM 2070 O O . THR A 1 262 ? 30.436 11.194 33.000 1.00 18.33 269 THR A O 1
ATOM 2074 N N . GLN A 1 263 ? 30.967 12.094 31.019 1.00 19.45 270 GLN A N 1
ATOM 2075 C CA . GLN A 1 263 ? 31.755 10.931 30.583 1.00 21.47 270 GLN A CA 1
ATOM 2076 C C . GLN A 1 263 ? 32.978 11.459 29.896 1.00 23.11 270 GLN A C 1
ATOM 2077 O O . GLN A 1 263 ? 32.897 12.213 28.942 1.00 23.10 270 GLN A O 1
ATOM 2083 N N . GLY A 1 264 ? 34.143 11.073 30.423 1.00 24.70 271 GLY A N 1
ATOM 2084 C CA . GLY A 1 264 ? 35.389 11.448 29.807 1.00 26.75 271 GLY A CA 1
ATOM 2085 C C . GLY A 1 264 ? 35.517 12.909 29.438 1.00 27.50 271 GLY A C 1
ATOM 2086 O O . GLY A 1 264 ? 36.011 13.222 28.340 1.00 30.67 271 GLY A O 1
ATOM 2087 N N . GLY A 1 265 ? 35.092 13.789 30.342 1.00 26.77 272 GLY A N 1
ATOM 2088 C CA . GLY A 1 265 ? 35.143 15.228 30.109 1.00 25.44 272 GLY A CA 1
ATOM 2089 C C . GLY A 1 265 ? 33.870 15.895 29.550 1.00 24.75 272 GLY A C 1
ATOM 2090 O O . GLY A 1 265 ? 33.708 17.110 29.623 1.00 26.83 272 GLY A O 1
ATOM 2091 N N . THR A 1 266 ? 32.989 15.108 28.935 1.00 21.63 273 THR A N 1
ATOM 2092 C CA . THR A 1 266 ? 31.849 15.657 28.194 1.00 19.12 273 THR A CA 1
ATOM 2093 C C . THR A 1 266 ? 30.600 15.507 29.043 1.00 16.69 273 THR A C 1
ATOM 2094 O O . THR A 1 266 ? 30.182 14.416 29.381 1.00 17.06 273 THR A O 1
ATOM 2098 N N . ASP A 1 267 ? 29.980 16.633 29.350 1.00 14.47 274 ASP A N 1
ATOM 2099 C CA . ASP A 1 267 ? 28.791 16.623 30.179 1.00 13.52 274 ASP A CA 1
ATOM 2100 C C . ASP A 1 267 ? 27.618 16.165 29.303 1.00 12.14 274 ASP A C 1
ATOM 2101 O O . ASP A 1 267 ? 27.550 16.461 28.114 1.00 11.83 274 ASP A O 1
ATOM 2106 N N . TYR A 1 268 ? 26.623 15.523 29.940 1.00 10.40 275 TYR A N 1
ATOM 2107 C CA . TYR A 1 268 ? 25.419 15.084 29.199 1.00 9.91 275 TYR A CA 1
ATOM 2108 C C . TYR A 1 268 ? 24.161 15.150 30.049 1.00 9.59 275 TYR A C 1
ATOM 2109 O O . TYR A 1 268 ? 24.234 15.214 31.294 1.00 10.34 275 TYR A O 1
ATOM 2118 N N . TRP A 1 269 ? 23.026 15.162 29.334 1.00 9.67 276 T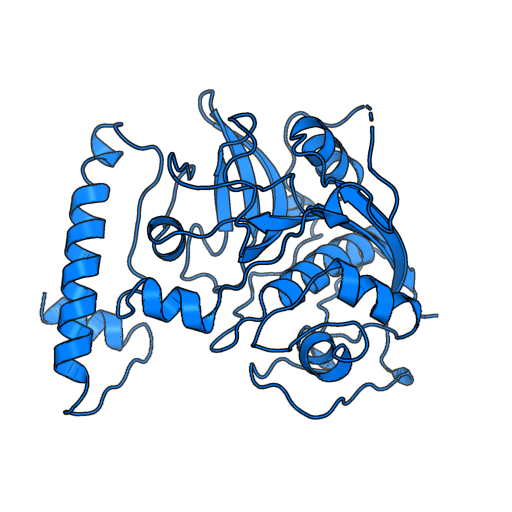RP A N 1
ATOM 2119 C CA . TRP A 1 269 ? 21.702 14.964 29.908 1.00 8.90 276 TRP A CA 1
ATOM 2120 C C . TRP A 1 269 ? 21.315 13.533 29.661 1.00 9.94 276 TRP A C 1
ATOM 2121 O O . TRP A 1 269 ? 21.599 12.991 28.594 1.00 9.86 276 TRP A O 1
ATOM 2132 N N . ILE A 1 270 ? 20.578 12.950 30.602 1.00 9.02 277 ILE A N 1
ATOM 2133 C CA . ILE A 1 270 ? 19.977 11.615 30.447 1.00 7.59 277 ILE A CA 1
ATOM 2134 C C . ILE A 1 270 ? 18.498 11.819 30.144 1.00 7.96 277 ILE A C 1
ATOM 2135 O O . ILE A 1 270 ? 17.782 12.374 31.004 1.00 8.49 277 ILE A O 1
ATOM 2140 N N . VAL A 1 271 ? 18.064 11.383 28.940 1.00 7.17 278 VAL A N 1
ATOM 2141 C CA . VAL A 1 271 ? 16.768 11.721 28.449 1.00 7.47 278 VAL A CA 1
ATOM 2142 C C . VAL A 1 271 ? 16.003 10.450 28.085 1.00 7.21 278 VAL A C 1
ATOM 2143 O O . VAL A 1 271 ? 16.459 9.652 27.280 1.00 8.00 278 VAL A O 1
ATOM 2147 N N . LYS A 1 272 ? 14.822 10.288 28.707 1.00 6.85 279 LYS A N 1
ATOM 2148 C CA . LYS A 1 272 ? 13.925 9.179 28.396 1.00 6.86 279 LYS A CA 1
ATOM 2149 C C . LYS A 1 272 ? 13.001 9.550 27.230 1.00 6.32 279 LYS A C 1
ATOM 2150 O O . LYS A 1 272 ? 12.385 10.628 27.265 1.00 7.06 279 LYS A O 1
ATOM 2156 N N . ASN A 1 273 ? 12.932 8.712 26.184 1.00 6.38 280 ASN A N 1
ATOM 2157 C CA . ASN A 1 273 ? 12.025 8.907 25.059 1.00 6.32 280 ASN A CA 1
ATOM 2158 C C . ASN A 1 273 ? 10.836 7.966 25.205 1.00 6.81 280 ASN A C 1
ATOM 2159 O O . ASN A 1 273 ? 10.743 7.200 26.191 1.00 7.96 280 ASN A O 1
ATOM 2164 N N . SER A 1 274 ? 9.934 8.060 24.248 1.00 5.36 281 SER A N 1
ATOM 2165 C CA . SER A 1 274 ? 8.743 7.236 24.187 1.00 6.16 281 SER A CA 1
ATOM 2166 C C . SER A 1 274 ? 8.607 6.557 22.817 1.00 6.24 281 SER A C 1
ATOM 2167 O O . SER A 1 274 ? 7.521 6.431 22.262 1.00 6.61 281 SER A O 1
ATOM 2170 N N . TRP A 1 275 ? 9.754 6.069 22.321 1.00 5.80 282 TRP A N 1
ATOM 2171 C CA . TRP A 1 275 ? 9.832 5.328 21.087 1.00 6.11 282 TRP A CA 1
ATOM 2172 C C . TRP A 1 275 ? 10.227 3.855 21.343 1.00 7.59 282 TRP A C 1
ATOM 2173 O O . TRP A 1 275 ? 10.850 3.188 20.493 1.00 8.24 282 TRP A O 1
ATOM 2184 N N . GLY A 1 276 ? 9.910 3.354 22.539 1.00 7.07 283 GLY A N 1
ATOM 2185 C CA . GLY A 1 276 ? 10.234 1.990 22.873 1.00 7.46 283 GLY A CA 1
ATOM 2186 C C . GLY A 1 276 ? 11.684 1.753 23.170 1.00 7.81 283 GLY A C 1
ATOM 2187 O O . GLY A 1 276 ? 12.529 2.624 23.051 1.00 8.27 283 GLY A O 1
ATOM 2188 N N . LEU A 1 277 ? 11.993 0.533 23.546 1.00 10.47 284 LEU A N 1
ATOM 2189 C CA . LEU A 1 277 ? 13.336 0.209 23.946 1.00 10.53 284 LEU A CA 1
ATOM 2190 C C . LEU A 1 277 ? 14.257 -0.119 22.766 1.00 10.65 284 LEU A C 1
ATOM 2191 O O . LEU A 1 277 ? 15.473 -0.237 22.943 1.00 11.79 284 LEU A O 1
ATOM 2196 N N . SER A 1 278 ? 13.689 -0.269 21.570 1.00 10.10 285 SER A N 1
ATOM 2197 C CA . SER A 1 278 ? 14.402 -0.507 20.346 1.00 11.15 285 SER A CA 1
ATOM 2198 C C . SER A 1 278 ? 15.143 0.732 19.795 1.00 11.29 285 SER A C 1
ATOM 2199 O O . SER A 1 278 ? 15.989 0.615 18.919 1.00 13.22 285 SER A O 1
ATOM 2202 N N . TRP A 1 279 ? 14.792 1.910 20.291 1.00 9.57 286 TRP A N 1
ATOM 2203 C CA . TRP A 1 279 ? 15.436 3.135 19.941 1.00 8.84 286 TRP A CA 1
ATOM 2204 C C . TRP A 1 279 ? 16.450 3.556 21.000 1.00 8.52 286 TRP A C 1
ATOM 2205 O O . TRP A 1 279 ? 16.201 3.400 22.187 1.00 8.31 286 TRP A O 1
ATOM 2216 N N . GLY A 1 280 ? 17.610 4.011 20.567 1.00 8.04 287 GLY A N 1
ATOM 2217 C CA . GLY A 1 280 ? 18.558 4.567 21.510 1.00 8.02 287 GLY A CA 1
ATOM 2218 C C . GLY A 1 280 ? 19.173 3.568 22.441 1.00 8.47 287 GLY A C 1
ATOM 2219 O O . GLY A 1 280 ? 19.297 2.373 22.090 1.00 9.52 287 GLY A O 1
ATOM 2220 N N . GLU A 1 281 ? 19.544 4.059 23.631 1.00 8.59 288 GLU A N 1
ATOM 2221 C CA . GLU A 1 281 ? 20.167 3.246 24.655 1.00 9.98 288 GLU A CA 1
ATOM 2222 C C . GLU A 1 281 ? 19.034 2.707 25.513 1.00 9.99 288 GLU A C 1
ATOM 2223 O O . GLU A 1 281 ? 18.665 3.301 26.519 1.00 9.25 288 GLU A O 1
ATOM 2229 N N . ARG A 1 282 ? 18.468 1.567 25.084 1.00 10.49 289 ARG A N 1
ATOM 2230 C CA . ARG A 1 282 ? 17.280 1.003 25.710 1.00 11.57 289 ARG A CA 1
ATOM 2231 C C . ARG A 1 282 ? 16.212 2.070 25.947 1.00 8.10 289 ARG A C 1
ATOM 2232 O O . ARG A 1 282 ? 15.542 2.120 26.985 1.00 8.57 289 ARG A O 1
ATOM 2240 N N . GLY A 1 283 ? 15.999 2.903 24.944 1.00 7.10 290 GLY A N 1
ATOM 2241 C CA . GLY A 1 283 ? 14.916 3.861 24.973 1.00 7.78 290 GLY A CA 1
ATOM 2242 C C . GLY A 1 283 ? 15.319 5.258 25.369 1.00 6.85 290 GLY A C 1
ATOM 2243 O O . GLY A 1 283 ? 14.478 6.165 25.335 1.00 7.77 290 GLY A O 1
ATOM 2244 N N . TYR A 1 284 ? 16.580 5.453 25.786 1.00 7.74 291 TYR A N 1
ATOM 2245 C CA . TYR A 1 284 ? 17.117 6.702 26.271 1.00 7.89 291 TYR A CA 1
ATOM 2246 C C . TYR A 1 284 ? 18.088 7.282 25.264 1.00 7.89 291 TYR A C 1
ATOM 2247 O O . TYR A 1 284 ? 18.681 6.601 24.439 1.00 7.70 291 TYR A O 1
ATOM 2256 N N . ILE A 1 285 ? 18.332 8.575 25.444 1.00 7.43 292 ILE A N 1
ATOM 2257 C CA . ILE A 1 285 ? 19.395 9.291 24.672 1.00 7.92 292 ILE A CA 1
ATOM 2258 C C . ILE A 1 285 ? 20.176 10.122 25.663 1.00 8.51 292 ILE A C 1
ATOM 2259 O O . ILE A 1 285 ? 19.598 10.736 26.556 1.00 9.14 292 ILE A O 1
ATOM 2264 N N . ARG A 1 286 ? 21.494 10.106 25.511 1.00 8.06 293 ARG A N 1
ATOM 2265 C CA . ARG A 1 286 ? 22.336 11.056 26.249 1.00 8.76 293 ARG A CA 1
ATOM 2266 C C . ARG A 1 286 ? 22.665 12.174 25.249 1.00 8.48 293 ARG A C 1
ATOM 2267 O O . ARG A 1 286 ? 23.102 11.925 24.157 1.00 10.85 293 ARG A O 1
ATOM 2275 N N . MET A 1 287 ? 22.327 13.388 25.634 1.00 9.71 294 MET A N 1
ATOM 2276 C CA . MET A 1 287 ? 22.506 14.569 24.827 1.00 11.24 294 MET A CA 1
ATOM 2277 C C . MET A 1 287 ? 23.538 15.494 25.463 1.00 9.98 294 MET A C 1
ATOM 2278 O O . MET A 1 287 ? 23.559 15.659 26.690 1.00 10.46 294 MET A O 1
ATOM 2283 N N . VAL A 1 288 ? 24.443 16.044 24.676 1.00 10.27 295 VAL A N 1
ATOM 2284 C CA . VAL A 1 288 ? 25.471 16.899 25.224 1.00 11.24 295 VAL A CA 1
ATOM 2285 C C . VAL A 1 288 ? 24.883 18.027 26.058 1.00 10.73 295 VAL A C 1
ATOM 2286 O O . VAL A 1 288 ? 23.890 18.642 25.654 1.00 10.80 295 VAL A O 1
ATOM 2290 N N . ARG A 1 289 ? 25.536 18.310 27.177 1.00 10.37 296 ARG A N 1
ATOM 2291 C CA . ARG A 1 289 ? 25.101 19.336 28.131 1.00 10.63 296 ARG A CA 1
ATOM 2292 C C . ARG A 1 289 ? 26.163 20.403 28.268 1.00 11.26 296 ARG A C 1
ATOM 2293 O O . ARG A 1 289 ? 27.358 20.139 28.092 1.00 12.39 296 ARG A O 1
ATOM 2301 N N . ASN A 1 290 ? 25.686 21.617 28.521 1.00 11.92 297 ASN A N 1
ATOM 2302 C CA . ASN A 1 290 ? 26.543 22.778 28.644 1.00 12.84 297 ASN A CA 1
ATOM 2303 C C . ASN A 1 290 ? 27.272 23.114 27.342 1.00 13.59 297 ASN A C 1
ATOM 2304 O O . ASN A 1 290 ? 28.435 23.600 27.372 1.00 15.79 297 ASN A O 1
ATOM 2309 N N . ARG A 1 291 ? 26.600 22.904 26.207 1.00 13.31 298 ARG A N 1
ATOM 2310 C CA . ARG A 1 291 ? 27.124 23.230 24.899 1.00 14.20 298 ARG A CA 1
ATOM 2311 C C . ARG A 1 291 ? 26.072 23.930 24.032 1.00 12.92 298 ARG A C 1
ATOM 2312 O O . ARG A 1 291 ? 25.551 23.371 23.061 1.00 15.72 298 ARG A O 1
ATOM 2320 N N . GLY A 1 292 ? 25.691 25.149 24.438 1.00 11.63 299 GLY A N 1
ATOM 2321 C CA . GLY A 1 292 ? 24.831 25.949 23.627 1.00 12.61 299 GLY A CA 1
ATOM 2322 C C . GLY A 1 292 ? 23.374 25.643 23.727 1.00 11.37 299 GLY A C 1
ATOM 2323 O O . GLY A 1 292 ? 22.667 25.894 22.777 1.00 12.08 299 GLY A O 1
ATOM 2324 N N . ASN A 1 293 ? 22.913 25.079 24.834 1.00 11.60 300 ASN A N 1
ATOM 2325 C CA . ASN A 1 293 ? 21.495 24.701 24.923 1.00 11.12 300 ASN A CA 1
ATOM 2326 C C . ASN A 1 293 ? 21.132 23.796 23.760 1.00 11.13 300 ASN A C 1
ATOM 2327 O O . ASN A 1 293 ? 20.184 24.033 23.031 1.00 10.73 300 ASN A O 1
ATOM 2332 N N . MET A 1 294 ? 21.891 22.722 23.581 1.00 13.48 301 MET A N 1
ATOM 2333 C CA . MET A 1 294 ? 21.779 21.865 22.426 1.00 14.54 301 MET A CA 1
ATOM 2334 C C . MET A 1 294 ? 20.383 21.369 22.195 1.00 13.41 301 MET A C 1
ATOM 2335 O O . MET A 1 294 ? 19.747 20.805 23.097 1.00 15.07 301 MET A O 1
ATOM 2340 N N . CYS A 1 295 ? 19.884 21.596 20.989 1.00 11.81 302 CYS A N 1
ATOM 2341 C CA . CYS A 1 295 ? 18.546 21.174 20.561 1.00 11.63 302 CYS A CA 1
ATOM 2342 C C . CYS A 1 295 ? 17.397 21.734 21.377 1.00 9.67 302 CYS A C 1
ATOM 2343 O O . CYS A 1 295 ? 16.288 21.254 21.313 1.00 10.36 302 CYS A O 1
ATOM 2346 N N . GLY A 1 296 ? 17.667 22.814 22.084 1.00 9.19 303 GLY A N 1
ATOM 2347 C CA . GLY A 1 296 ? 16.634 23.496 22.835 1.00 9.56 303 GLY A CA 1
ATOM 2348 C C . GLY A 1 296 ? 16.163 22.855 24.137 1.00 8.60 303 GLY A C 1
ATOM 2349 O O . GLY A 1 296 ? 15.043 23.123 24.603 1.00 9.64 303 GLY A O 1
ATOM 2350 N N . ILE A 1 297 ? 16.998 21.996 24.713 1.00 9.33 304 ILE A N 1
ATOM 2351 C CA . ILE A 1 297 ? 16.543 21.287 25.914 1.00 9.70 304 ILE A CA 1
ATOM 2352 C C . ILE A 1 297 ? 16.113 22.144 27.073 1.00 9.08 304 ILE A C 1
ATOM 2353 O O . ILE A 1 297 ? 15.230 21.740 27.857 1.00 9.87 304 ILE A O 1
ATOM 2358 N N . ALA A 1 298 ? 16.712 23.329 27.225 1.00 9.29 305 ALA A N 1
ATOM 2359 C CA . ALA A 1 298 ? 16.345 24.259 28.289 1.00 9.44 305 ALA A CA 1
ATOM 23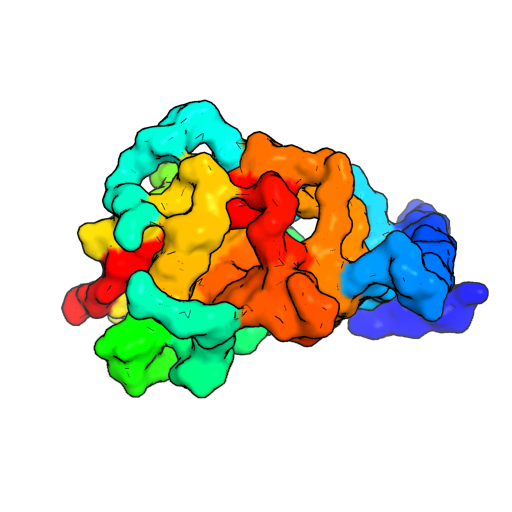60 C C . ALA A 1 298 ? 15.472 25.424 27.800 1.00 10.40 305 ALA A C 1
ATOM 2361 O O . ALA A 1 298 ? 15.350 26.458 28.447 1.00 10.66 305 ALA A O 1
ATOM 2363 N N . SER A 1 299 ? 14.800 25.217 26.653 1.00 9.27 306 SER A N 1
ATOM 2364 C CA . SER A 1 299 ? 13.906 26.212 26.104 1.00 10.81 306 SER A CA 1
ATOM 2365 C C . SER A 1 299 ? 12.426 26.037 26.416 1.00 9.43 306 SER A C 1
ATOM 2366 O O . SER A 1 299 ? 11.662 26.979 26.280 1.00 11.20 306 SER A O 1
ATOM 2369 N N . LEU A 1 300 ? 12.031 24.815 26.780 1.00 9.69 307 LEU A N 1
ATOM 2370 C CA . LEU A 1 300 ? 10.614 24.521 27.039 1.00 9.73 307 LEU A CA 1
ATOM 2371 C C . LEU A 1 300 ? 10.471 23.472 28.133 1.00 8.82 307 LEU A C 1
ATOM 2372 O O . LEU A 1 300 ? 9.671 22.524 28.004 1.00 9.59 307 LEU A O 1
ATOM 2377 N N . ALA A 1 301 ? 11.261 23.635 29.188 1.00 8.97 308 ALA A N 1
ATOM 2378 C CA . ALA A 1 301 ? 11.274 22.649 30.260 1.00 8.51 308 ALA A CA 1
ATOM 2379 C C . ALA A 1 301 ? 10.287 23.000 31.332 1.00 8.96 308 ALA A C 1
ATOM 2380 O O . ALA A 1 301 ? 10.050 24.198 31.608 1.00 9.97 308 ALA A O 1
ATOM 2382 N N . SER A 1 302 ? 9.780 21.996 32.032 1.00 7.63 309 SER A N 1
ATOM 2383 C CA . SER A 1 302 ? 8.828 22.230 33.124 1.00 8.01 309 SER A CA 1
ATOM 2384 C C . SER A 1 302 ? 8.740 21.040 34.032 1.00 8.46 309 SER A C 1
ATOM 2385 O O . SER A 1 302 ? 9.175 19.939 33.669 1.00 8.47 309 SER A O 1
ATOM 2388 N N . LEU A 1 303 ? 8.223 21.255 35.234 1.00 8.23 310 LEU A N 1
ATOM 2389 C CA . LEU A 1 303 ? 8.075 20.210 36.244 1.00 8.94 310 LEU A CA 1
ATOM 2390 C C . LEU A 1 303 ? 6.938 20.598 37.152 1.00 8.16 310 LEU A C 1
ATOM 2391 O O . LEU A 1 303 ? 6.972 21.668 37.733 1.00 9.52 310 LEU A O 1
ATOM 2396 N N . PRO A 1 304 ? 5.890 19.785 37.194 1.00 8.49 311 PRO A N 1
ATOM 2397 C CA . PRO A 1 304 ? 4.703 20.160 37.997 1.00 9.68 311 PRO A CA 1
ATOM 2398 C C . PRO A 1 304 ? 4.845 19.818 39.477 1.00 10.33 311 PRO A C 1
ATOM 2399 O O . PRO A 1 304 ? 5.496 18.832 39.815 1.00 10.79 311 PRO A O 1
ATOM 2403 N N . MET A 1 305 ? 4.119 20.575 40.316 1.00 10.79 312 MET A N 1
ATOM 2404 C CA . MET A 1 305 ? 3.927 20.192 41.703 1.00 11.95 312 MET A CA 1
ATOM 2405 C C . MET A 1 305 ? 2.628 19.377 41.708 1.00 12.65 312 MET A C 1
ATOM 2406 O O . MET A 1 305 ? 1.614 19.802 41.130 1.00 12.12 312 MET A O 1
ATOM 2411 N N . VAL A 1 306 ? 2.716 18.191 42.295 1.00 11.15 313 VAL A N 1
ATOM 2412 C CA . VAL A 1 306 ? 1.688 17.192 42.176 1.00 12.07 313 VAL A CA 1
ATOM 2413 C C . VAL A 1 306 ? 1.103 16.869 43.541 1.00 12.89 313 VAL A C 1
ATOM 2414 O O . VAL A 1 306 ? 1.832 16.762 44.547 1.00 15.02 313 VAL A O 1
ATOM 2418 N N . ALA A 1 307 ? -0.203 16.731 43.578 1.00 12.33 314 ALA A N 1
ATOM 2419 C CA . ALA A 1 307 ? -0.874 16.344 44.820 1.00 13.54 314 ALA A CA 1
ATOM 2420 C C . ALA A 1 307 ? -1.880 15.230 44.593 1.00 13.82 314 ALA A C 1
ATOM 2421 O O . ALA A 1 307 ? -2.301 14.992 43.475 1.00 13.54 314 ALA A O 1
ATOM 2423 N N . ARG A 1 308 ? -2.305 14.570 45.659 1.00 16.29 315 ARG A N 1
ATOM 2424 C CA . ARG A 1 308 ? -3.347 13.562 45.532 1.00 17.99 315 ARG A CA 1
ATOM 2425 C C . ARG A 1 308 ? -4.647 14.248 45.078 1.00 17.53 315 ARG A C 1
ATOM 2426 O O . ARG A 1 308 ? -4.981 15.410 45.456 1.00 17.67 315 ARG A O 1
ATOM 2434 N N . PHE A 1 309 ? -5.388 13.541 44.232 1.00 16.90 316 PHE A N 1
ATOM 2435 C CA . PHE A 1 309 ? -6.671 14.018 43.701 1.00 18.78 316 PHE A CA 1
ATOM 2436 C C . PHE A 1 309 ? -7.702 13.280 44.498 1.00 24.87 316 PHE A C 1
ATOM 2437 O O . PHE A 1 309 ? -7.718 12.037 44.487 1.00 25.53 316 PHE A O 1
ATOM 2445 N N . PRO A 1 310 ? -8.534 14.114 45.127 1.00 29.77 317 PRO A N 1
ATOM 2446 C CA . PRO A 1 310 ? -8.151 14.213 46.576 1.00 31.87 317 PRO A CA 1
ATOM 2447 C C . PRO A 1 310 ? -8.604 13.172 47.547 1.00 33.72 317 PRO A C 1
ATOM 2448 O O . PRO A 1 310 ? -7.742 12.344 47.918 1.00 37.02 317 PRO A O 1
#

B-factor: mean 17.94, std 11.29, range [4.9, 85.33]

Organism: Fasciola hepatica (NCBI:txid6192)

InterPro domains:
  IPR000169 Cysteine peptidase, cysteine active site [PS00139] (126-137)
  IPR000668 Peptidase C1A, papain C-terminal [PF00112] (108-320)
  IPR000668 Peptidase C1A, papain C-terminal [PR00705] (126-141)
  IPR000668 Peptidase C1A, papain C-terminal [PR00705] (269-279)
  IPR000668 Peptidase C1A, papain C-terminal [PR00705] (284-290)
  IPR000668 Peptidase C1A, papain C-terminal [SM00645] (108-321)
  IPR013128 Peptidase C1A [PTHR12411] (20-314)
  IPR013201 Cathepsin propeptide inhibitor domain (I29) [PF08246] (21-80)
  IPR013201 Cathepsin propeptide inhibitor domain (I29) [SM00848] (21-80)
  IPR025660 Cysteine peptidase, histidine active site [PS00639] (267-277)
  IPR025661 Cysteine peptidase, asparagine active site [PS00640] (284-303)
  IPR038765 Papain-like cysteine peptidase superfamily [SSF54001] (19-321)
  IPR039417 Papain-like cysteine endopeptidase [cd02248] (109-320)